Protein AF-A0A3M1PR05-F1 (afdb_monomer)

Solvent-accessible surface area (backbone atoms only — not comparable to full-atom values): 15868 Å² total; per-residue (Å²): 137,84,83,80,80,74,77,78,85,77,76,74,72,83,74,86,73,58,95,57,73,94,54,79,85,80,50,74,68,58,51,49,54,53,51,25,64,73,68,73,45,63,65,79,81,54,49,44,62,50,91,74,68,48,78,42,65,85,71,85,55,80,85,73,50,75,93,54,85,68,78,52,56,47,41,48,34,84,86,28,74,60,34,79,51,73,65,91,78,83,74,76,51,51,58,76,46,43,48,48,52,42,70,59,37,26,54,50,52,51,52,43,46,77,72,65,35,58,28,38,29,43,30,29,42,24,75,56,58,70,93,76,67,50,57,18,24,59,66,55,46,86,73,41,70,65,56,22,26,51,50,53,44,62,42,41,64,92,57,56,49,54,67,34,16,48,30,42,41,19,69,81,35,26,64,49,49,36,54,20,52,55,50,42,28,61,75,70,72,42,58,77,10,75,72,15,24,44,41,43,38,42,51,55,50,14,68,76,71,73,50,65,28,67,60,44,39,51,54,51,53,59,59,50,78,73,36,71,66,61,80,71,50,70,56,42,48,72,43,90,61,52,60,63,41,43,78,73,66,40,38,72,64,52,26,52,51,50,51,54,52,52,50,53,51,53,51,58,48,63,75,72,107

pLDDT: mean 88.89, std 11.96, range [39.06, 98.44]

Mean predicted aligned error: 8.09 Å

Secondary structure (DSSP, 8-state):
------------------TTTT-PPPPHHHHHHHHHHHHTS-GGGG-EE-TT--EE-S---GGGS-SSTTTT--TTSTT-TT-S--SS-------EE--SSHHHHHHHHHHHHHTT-S-EEEEB--S--GGGT--SB---TTT-HHHHHHHHHHHTTT--TTTS-EEEE-GGGHHHHHHHHHHHHHHHT-PPPTT-EEEE-HHHHHHHHT--HHHHHHHHHHHHHT-TTGGGS--EEE---THHHHHTT--HHHHHHHHHHHHHHHHHHHHH-

Nearest PDB structures (foldseek):
  6oxd-assembly1_B  TM=7.484E-01  e=3.937E-09  Mycobacterium tuberculosis
  5ud4-assembly1_B  TM=2.497E-01  e=1.680E+00  Helicobacter pylori 26695
  6htz-assembly2_B  TM=2.974E-01  e=5.974E+00  Schistosoma mansoni

Structure (mmCIF, N/CA/C/O backbone):
data_AF-A0A3M1PR05-F1
#
_entry.id   AF-A0A3M1PR05-F1
#
loop_
_atom_site.group_PDB
_atom_site.id
_atom_site.type_symbol
_atom_site.label_atom_id
_atom_site.label_alt_id
_atom_site.label_comp_id
_atom_site.label_asym_id
_atom_site.label_entity_id
_atom_site.label_seq_id
_atom_site.pdbx_PDB_ins_code
_atom_site.Cartn_x
_atom_site.Cartn_y
_atom_site.Cartn_z
_atom_site.occupancy
_atom_site.B_iso_or_equiv
_atom_site.auth_seq_id
_atom_site.auth_comp_id
_atom_site.auth_asym_id
_atom_site.auth_atom_id
_atom_site.pdbx_PDB_model_num
ATOM 1 N N . MET A 1 1 ? -39.673 25.433 -58.107 1.00 39.44 1 MET A N 1
ATOM 2 C CA . MET A 1 1 ? -38.505 24.842 -58.797 1.00 39.44 1 MET A CA 1
ATOM 3 C C . MET A 1 1 ? -37.444 24.527 -57.749 1.00 39.44 1 MET A C 1
ATOM 5 O O . MET A 1 1 ? -36.739 25.446 -57.356 1.00 39.44 1 MET A O 1
ATOM 9 N N . PRO A 1 2 ? -37.378 23.297 -57.210 1.00 39.06 2 PRO A N 1
ATOM 10 C CA . PRO A 1 2 ? -36.331 22.920 -56.268 1.00 39.06 2 PRO A CA 1
ATOM 11 C C . PRO A 1 2 ? -35.057 22.549 -57.036 1.00 39.06 2 PRO A C 1
ATOM 13 O O . PRO A 1 2 ? -35.094 21.771 -57.992 1.00 39.06 2 PRO A O 1
ATOM 16 N N . ALA A 1 3 ? -33.936 23.150 -56.642 1.00 41.59 3 ALA A N 1
ATOM 17 C CA . ALA A 1 3 ? -32.627 22.878 -57.214 1.00 41.59 3 ALA A CA 1
ATOM 18 C C . ALA A 1 3 ? -32.201 21.439 -56.886 1.00 41.59 3 ALA A C 1
ATOM 20 O O . ALA A 1 3 ? -32.153 21.040 -55.723 1.00 41.59 3 ALA A O 1
ATOM 21 N N . LYS A 1 4 ? -31.897 20.649 -57.921 1.00 46.09 4 LYS A N 1
ATOM 22 C CA . LYS A 1 4 ? -31.295 19.322 -57.769 1.00 46.09 4 LYS A CA 1
ATOM 23 C C . LYS A 1 4 ? -29.867 19.498 -57.246 1.00 46.09 4 LYS A C 1
ATOM 25 O O . LYS A 1 4 ? -29.003 19.969 -57.983 1.00 46.09 4 LYS A O 1
ATOM 30 N N . LEU A 1 5 ? -29.622 19.107 -55.997 1.00 45.81 5 LEU A N 1
ATOM 31 C CA . LEU A 1 5 ? -28.275 18.869 -55.478 1.00 45.81 5 LEU A CA 1
ATOM 32 C C . LEU A 1 5 ? -27.633 17.761 -56.326 1.00 45.81 5 LEU A C 1
ATOM 34 O O . LEU A 1 5 ? -28.029 16.598 -56.247 1.00 45.81 5 LEU A O 1
ATOM 38 N N . ARG A 1 6 ? -26.671 18.128 -57.181 1.00 45.34 6 ARG A N 1
ATOM 39 C CA . ARG A 1 6 ? -25.760 17.162 -57.805 1.00 45.34 6 ARG A CA 1
ATOM 40 C C . ARG A 1 6 ? -24.946 16.527 -56.680 1.00 45.34 6 ARG A C 1
ATOM 42 O O . ARG A 1 6 ? -24.188 17.232 -56.020 1.00 45.34 6 ARG A O 1
ATOM 49 N N . ARG A 1 7 ? -25.084 15.213 -56.472 1.00 46.94 7 ARG A N 1
ATOM 50 C CA . ARG A 1 7 ? -24.053 14.437 -55.77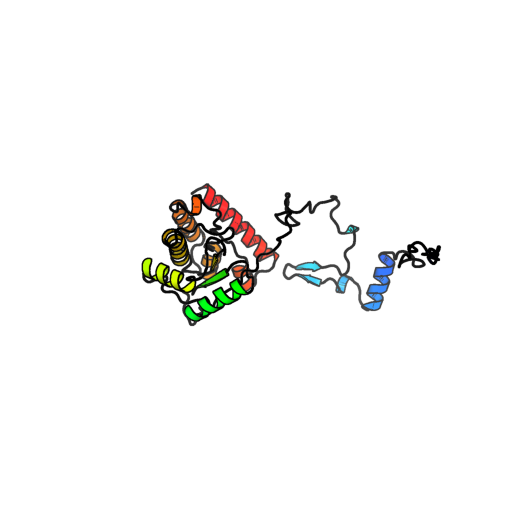3 1.00 46.94 7 ARG A CA 1
ATOM 51 C C . ARG A 1 7 ? -22.742 14.670 -56.522 1.00 46.94 7 ARG A C 1
ATOM 53 O O . ARG A 1 7 ? -22.690 14.439 -57.728 1.00 46.94 7 ARG A O 1
ATOM 60 N N . GLN A 1 8 ? -21.721 15.164 -55.828 1.00 49.72 8 GLN A N 1
ATOM 61 C CA . GLN A 1 8 ? -20.352 15.049 -56.312 1.00 49.72 8 GLN A CA 1
ATOM 62 C C . GLN A 1 8 ? -19.999 13.559 -56.288 1.00 49.72 8 GLN A C 1
ATOM 64 O O . GLN A 1 8 ? -19.719 12.991 -55.238 1.00 49.72 8 GLN A O 1
ATOM 69 N N . GLU A 1 9 ? -20.104 12.912 -57.445 1.00 49.97 9 GLU A N 1
ATOM 70 C CA . GLU A 1 9 ? -19.398 11.665 -57.718 1.00 49.97 9 GLU A CA 1
ATOM 71 C C . GLU A 1 9 ? -17.910 12.015 -57.793 1.00 49.97 9 GLU A C 1
ATOM 73 O O . GLU A 1 9 ? -17.495 12.758 -58.682 1.00 49.97 9 GLU A O 1
ATOM 78 N N . GLY A 1 10 ? -17.133 11.571 -56.805 1.00 50.88 10 GLY A N 1
ATOM 79 C CA . GLY A 1 10 ? -15.697 11.850 -56.744 1.00 50.88 10 GLY A CA 1
ATOM 80 C C . GLY A 1 10 ? -15.137 12.075 -55.342 1.00 50.88 10 GLY A C 1
ATOM 81 O O . GLY A 1 10 ? -14.253 12.909 -55.179 1.00 50.88 10 GLY A O 1
ATOM 82 N N . MET A 1 11 ? -15.635 11.375 -54.320 1.00 44.94 11 MET A N 1
ATOM 83 C CA . MET A 1 11 ? -14.776 11.096 -53.169 1.00 44.94 11 MET A CA 1
ATOM 84 C C . MET A 1 11 ? -13.944 9.881 -53.566 1.00 44.94 11 MET A C 1
ATOM 86 O O . MET A 1 11 ? -14.468 8.769 -53.565 1.00 44.94 11 MET A O 1
ATOM 90 N N . ASP A 1 12 ? -12.702 10.130 -53.996 1.00 59.31 12 ASP A N 1
ATOM 91 C CA . ASP A 1 12 ? -11.667 9.098 -54.112 1.00 59.31 12 ASP A CA 1
ATOM 92 C C . ASP A 1 12 ? -11.751 8.221 -52.855 1.00 59.31 12 ASP A C 1
ATOM 94 O O . ASP A 1 12 ? -11.752 8.745 -51.734 1.00 59.31 12 ASP A O 1
ATOM 98 N N . GLU A 1 13 ? -11.867 6.902 -53.037 1.00 60.66 13 GLU A N 1
ATOM 99 C CA . GLU A 1 13 ? -11.671 5.963 -51.933 1.00 60.66 13 GLU A CA 1
ATOM 100 C C . GLU A 1 13 ? -10.362 6.329 -51.215 1.00 60.66 13 GLU A C 1
ATOM 102 O O . GLU A 1 13 ? -9.399 6.720 -51.889 1.00 60.66 13 GLU A O 1
ATOM 107 N N . PRO A 1 14 ? -10.301 6.259 -49.870 1.00 60.47 14 PRO A N 1
ATOM 108 C CA . PRO A 1 14 ? -9.066 6.552 -49.166 1.00 60.47 14 PRO A CA 1
ATOM 109 C C . PRO A 1 14 ? -7.982 5.631 -49.724 1.00 60.47 14 PRO A C 1
ATOM 111 O O . PRO A 1 14 ? -8.051 4.415 -49.559 1.00 60.47 14 PRO A O 1
ATOM 114 N N . ARG A 1 15 ? -7.016 6.211 -50.448 1.00 64.62 15 ARG A N 1
ATOM 115 C CA . ARG A 1 15 ? -5.864 5.465 -50.950 1.00 64.62 15 ARG A CA 1
ATOM 116 C C . ARG A 1 15 ? -5.144 4.931 -49.730 1.00 64.62 15 ARG A C 1
ATOM 118 O O . ARG A 1 15 ? -4.787 5.704 -48.841 1.00 64.62 15 ARG A O 1
ATOM 125 N N . ASP A 1 16 ? -4.961 3.623 -49.707 1.00 67.00 16 ASP A N 1
ATOM 126 C CA . ASP A 1 16 ? -4.186 2.938 -48.687 1.00 67.00 16 ASP A CA 1
ATOM 127 C C . ASP A 1 16 ? -2.706 3.267 -48.935 1.00 67.00 16 ASP A C 1
ATOM 129 O O . ASP A 1 16 ? -1.991 2.559 -49.639 1.00 67.00 16 ASP A O 1
ATOM 133 N N . ILE A 1 17 ? -2.279 4.455 -48.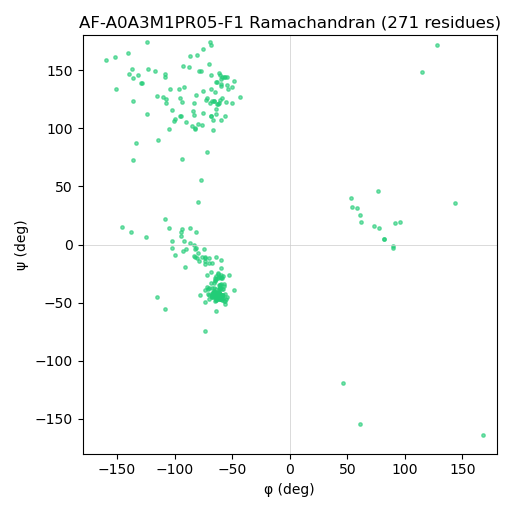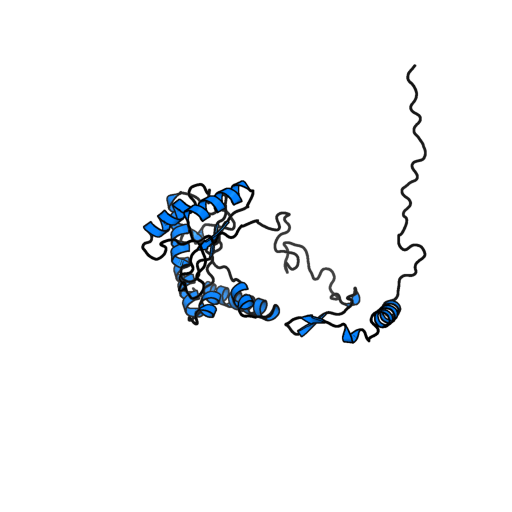494 1.00 69.00 17 ILE A N 1
ATOM 134 C CA . ILE A 1 17 ? -0.893 4.902 -48.620 1.00 69.00 17 ILE A CA 1
ATOM 135 C C . ILE A 1 17 ? -0.122 4.216 -47.499 1.00 69.00 17 ILE A C 1
ATOM 137 O O . ILE A 1 17 ? -0.201 4.619 -46.336 1.00 69.00 17 ILE A O 1
ATOM 141 N N . SER A 1 18 ? 0.640 3.183 -47.848 1.00 76.94 18 SER A N 1
ATOM 142 C CA . SER A 1 18 ? 1.573 2.589 -46.901 1.00 76.94 18 SER A CA 1
ATOM 143 C C . SER A 1 18 ? 2.704 3.578 -46.642 1.00 76.94 18 SER A C 1
ATOM 145 O O . SER A 1 18 ? 3.435 3.957 -47.554 1.00 76.94 18 SER A O 1
ATOM 147 N N . LEU A 1 19 ? 2.899 3.969 -45.380 1.00 75.94 19 LEU A N 1
ATOM 148 C CA . LEU A 1 19 ? 4.019 4.828 -44.967 1.00 75.94 19 LEU A CA 1
ATOM 149 C C . LEU A 1 19 ? 5.398 4.211 -45.271 1.00 75.94 19 LEU A C 1
ATOM 151 O O . LEU A 1 19 ? 6.407 4.906 -45.207 1.00 75.94 19 LEU A O 1
ATOM 155 N N . MET A 1 20 ? 5.435 2.918 -45.600 1.00 74.62 20 MET A N 1
ATOM 156 C CA . MET A 1 20 ? 6.640 2.161 -45.936 1.00 74.62 20 MET A CA 1
ATOM 157 C C . MET A 1 20 ? 6.798 1.938 -47.448 1.00 74.62 20 MET A C 1
ATOM 159 O O . MET A 1 20 ? 7.725 1.249 -47.871 1.00 74.62 20 MET A O 1
ATOM 163 N N . GLU A 1 21 ? 5.907 2.486 -48.280 1.00 81.56 21 GLU A N 1
ATOM 164 C CA . GLU A 1 21 ? 5.982 2.319 -49.731 1.00 81.56 21 GLU A CA 1
ATOM 165 C C . GLU A 1 21 ? 7.297 2.907 -50.276 1.00 81.56 21 GLU A C 1
ATOM 167 O O . GLU A 1 21 ? 7.615 4.078 -50.076 1.00 81.56 21 GLU A O 1
ATOM 172 N N . GLY A 1 22 ? 8.094 2.065 -50.943 1.00 80.25 22 GLY A N 1
ATOM 173 C CA . GLY A 1 22 ? 9.407 2.435 -51.486 1.00 80.25 22 GLY A CA 1
ATOM 174 C C . GLY A 1 22 ? 10.598 2.236 -50.541 1.00 80.25 22 GLY A C 1
ATOM 175 O O . GLY A 1 22 ? 11.734 2.415 -50.982 1.00 80.25 22 GLY A O 1
ATOM 176 N N . PHE A 1 23 ? 10.379 1.814 -49.291 1.00 80.31 23 PHE A N 1
ATOM 177 C CA . PHE A 1 23 ? 11.452 1.454 -48.361 1.00 80.31 23 PHE A CA 1
ATOM 178 C C . PHE A 1 23 ? 11.500 -0.070 -48.176 1.00 80.31 23 PHE A C 1
ATOM 180 O O . PHE A 1 23 ? 10.494 -0.660 -47.775 1.00 80.31 23 PHE A O 1
ATOM 187 N N . PRO A 1 24 ? 12.634 -0.742 -48.460 1.00 79.62 24 PRO A N 1
ATOM 188 C CA . PRO A 1 24 ? 12.774 -2.152 -48.113 1.00 79.62 24 PRO A CA 1
ATOM 189 C C . PRO A 1 24 ? 12.670 -2.321 -46.591 1.00 79.62 24 PRO A C 1
ATOM 191 O O . PRO A 1 24 ? 13.075 -1.435 -45.835 1.00 79.62 24 PRO A O 1
ATOM 194 N N . ALA A 1 25 ? 12.123 -3.451 -46.139 1.00 78.62 25 ALA A N 1
ATOM 195 C CA . ALA A 1 25 ? 12.131 -3.782 -44.719 1.00 78.62 25 ALA A CA 1
ATOM 196 C C . ALA A 1 25 ? 13.596 -3.911 -44.261 1.00 78.62 25 ALA A C 1
ATOM 198 O O . ALA A 1 25 ? 14.321 -4.712 -44.851 1.00 78.62 25 ALA A O 1
ATOM 199 N N . PRO A 1 26 ? 14.050 -3.120 -43.273 1.00 80.62 26 PRO A N 1
ATOM 200 C CA . PRO A 1 26 ? 15.435 -3.176 -42.834 1.00 80.62 26 PRO A CA 1
ATOM 201 C C . PRO A 1 26 ? 15.711 -4.512 -42.144 1.00 80.62 26 PRO A C 1
ATOM 203 O O . PRO A 1 26 ? 14.945 -4.944 -41.277 1.00 80.62 26 PRO A O 1
ATOM 206 N N . GLU A 1 27 ? 16.826 -5.141 -42.498 1.00 88.88 27 GLU A N 1
ATOM 207 C CA . GLU A 1 27 ? 17.296 -6.345 -41.815 1.00 88.88 27 GLU A CA 1
ATOM 208 C C . GLU A 1 27 ? 17.952 -5.975 -40.475 1.00 88.88 27 GLU A C 1
ATOM 210 O O . GLU A 1 27 ? 18.580 -4.921 -40.330 1.00 88.88 27 GLU A O 1
ATOM 215 N N . LEU A 1 28 ? 17.870 -6.861 -39.475 1.00 90.00 28 LEU A N 1
ATOM 216 C CA . LEU A 1 28 ? 18.446 -6.607 -38.142 1.00 90.00 28 LEU A CA 1
ATOM 217 C C . LEU A 1 28 ? 19.955 -6.299 -38.205 1.00 90.00 28 LEU A C 1
ATOM 219 O O . LEU A 1 28 ? 20.464 -5.486 -37.432 1.00 90.00 28 LEU A O 1
ATOM 223 N N . ALA A 1 29 ? 20.668 -6.927 -39.144 1.00 91.50 29 ALA A N 1
ATOM 224 C CA . ALA A 1 29 ? 22.091 -6.689 -39.371 1.00 91.50 29 ALA A CA 1
ATOM 225 C C . ALA A 1 29 ? 22.379 -5.264 -39.877 1.00 91.50 29 ALA A C 1
ATOM 227 O O . ALA A 1 29 ? 23.313 -4.624 -39.393 1.00 91.50 29 ALA A O 1
ATOM 228 N N . GLU A 1 30 ? 21.558 -4.747 -40.795 1.00 91.75 30 GLU A N 1
ATOM 229 C CA . GLU A 1 30 ? 21.685 -3.382 -41.324 1.00 91.75 30 GLU A CA 1
ATOM 230 C C . GLU A 1 30 ? 21.402 -2.348 -40.232 1.00 91.75 30 GLU A C 1
ATOM 232 O O . GLU A 1 30 ? 22.137 -1.368 -40.080 1.00 91.75 30 GLU A O 1
ATOM 237 N N . TRP A 1 31 ? 20.372 -2.601 -39.416 1.00 92.06 31 TRP A N 1
ATOM 238 C CA . TRP A 1 31 ? 20.087 -1.782 -38.242 1.00 92.06 31 TRP A CA 1
ATOM 239 C C . TRP A 1 31 ? 21.273 -1.765 -37.276 1.00 92.06 31 TRP A C 1
ATOM 241 O O . TRP A 1 31 ? 21.681 -0.694 -36.821 1.00 92.06 31 TRP A O 1
ATOM 251 N N . ARG A 1 32 ? 21.858 -2.934 -36.990 1.00 93.06 32 ARG A N 1
ATOM 252 C CA . ARG A 1 32 ? 22.990 -3.057 -36.070 1.00 93.06 32 ARG A CA 1
ATOM 253 C C . ARG A 1 32 ? 24.195 -2.247 -36.547 1.00 93.06 32 ARG A C 1
ATOM 255 O O . ARG A 1 32 ? 24.752 -1.487 -35.758 1.00 93.06 32 ARG A O 1
ATOM 262 N N . GLU A 1 33 ? 24.565 -2.355 -37.822 1.00 93.44 33 GLU A N 1
ATOM 263 C CA . GLU A 1 33 ? 25.667 -1.571 -38.397 1.00 93.44 33 GLU A CA 1
ATOM 264 C C . GLU A 1 33 ? 25.402 -0.061 -38.281 1.00 93.44 33 GLU A C 1
ATOM 266 O O . GLU A 1 33 ? 26.265 0.708 -37.841 1.00 93.44 33 GLU A O 1
ATOM 271 N N . ALA A 1 34 ? 24.188 0.374 -38.626 1.00 93.19 34 ALA A N 1
ATOM 272 C CA . ALA A 1 34 ? 23.795 1.774 -38.529 1.00 93.19 34 ALA A CA 1
ATOM 273 C C . ALA A 1 34 ? 23.832 2.287 -37.077 1.00 93.19 34 ALA A C 1
ATOM 275 O O . ALA A 1 34 ? 24.318 3.396 -36.826 1.00 93.19 34 ALA A O 1
ATOM 276 N N . ALA A 1 35 ? 23.369 1.479 -36.122 1.00 94.25 35 ALA A N 1
ATOM 277 C CA . ALA A 1 35 ? 23.342 1.814 -34.704 1.00 94.25 35 ALA A CA 1
ATOM 278 C C . ALA A 1 35 ? 24.757 1.915 -34.106 1.00 94.25 35 ALA A C 1
ATOM 280 O O . ALA A 1 35 ? 25.057 2.897 -33.424 1.00 94.25 35 ALA A O 1
ATOM 281 N N . GLU A 1 36 ? 25.665 0.981 -34.414 1.00 96.00 36 GLU A N 1
ATOM 282 C CA . GLU A 1 36 ? 27.070 1.053 -33.974 1.00 96.00 36 GLU A CA 1
ATOM 283 C C . GLU A 1 36 ? 27.793 2.265 -34.569 1.00 96.00 36 GLU A C 1
ATOM 285 O O . GLU A 1 36 ? 28.525 2.973 -33.866 1.00 96.00 36 GLU A O 1
ATOM 290 N N . LYS A 1 37 ? 27.549 2.558 -35.853 1.00 96.38 37 LYS A N 1
ATOM 291 C CA . LYS A 1 37 ? 28.090 3.742 -36.531 1.00 96.38 37 LYS A CA 1
ATOM 292 C C . LYS A 1 37 ? 27.610 5.037 -35.875 1.00 96.38 37 LYS A C 1
ATOM 294 O O . LYS A 1 37 ? 28.415 5.948 -35.668 1.00 96.38 37 LYS A O 1
ATOM 299 N N . ALA A 1 38 ? 26.324 5.125 -35.537 1.00 95.50 38 ALA A N 1
ATOM 300 C CA . ALA A 1 38 ? 25.747 6.283 -34.861 1.00 95.50 38 ALA A CA 1
ATOM 301 C C . ALA A 1 38 ? 26.286 6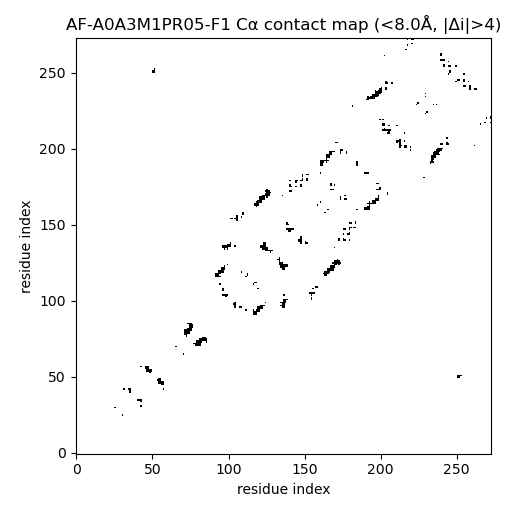.437 -33.428 1.00 95.50 38 ALA A C 1
ATOM 303 O O . ALA A 1 38 ? 26.700 7.530 -33.038 1.00 95.50 38 ALA A O 1
ATOM 304 N N . ALA A 1 39 ? 26.353 5.340 -32.668 1.00 94.50 39 ALA A N 1
ATOM 305 C CA . ALA A 1 39 ? 26.840 5.320 -31.289 1.00 94.50 39 ALA A CA 1
ATOM 306 C C . ALA A 1 39 ? 28.370 5.471 -31.170 1.00 94.50 39 ALA A C 1
ATOM 308 O O . ALA A 1 39 ? 28.886 5.775 -30.088 1.00 94.50 39 ALA A O 1
ATOM 309 N N . ARG A 1 40 ? 29.105 5.250 -32.272 1.00 95.94 40 ARG A N 1
ATOM 310 C CA . ARG A 1 40 ? 30.578 5.222 -32.342 1.00 95.94 40 ARG A CA 1
ATOM 311 C C . ARG A 1 40 ? 31.202 4.239 -31.340 1.00 95.94 40 ARG A C 1
ATOM 313 O O . ARG A 1 40 ? 32.283 4.490 -30.806 1.00 95.94 40 ARG A O 1
ATOM 320 N N . ARG A 1 41 ? 30.501 3.142 -31.043 1.00 94.50 41 ARG A N 1
ATOM 321 C CA . ARG A 1 41 ? 30.930 2.052 -30.151 1.00 94.50 41 ARG A CA 1
ATOM 322 C C . ARG A 1 41 ? 30.124 0.774 -30.443 1.00 94.50 41 ARG A C 1
ATOM 324 O O . ARG A 1 41 ? 29.022 0.902 -30.971 1.00 94.50 41 ARG A O 1
ATOM 331 N N . PRO A 1 42 ? 30.630 -0.418 -30.069 1.00 94.12 42 PRO A N 1
ATOM 332 C CA . PRO A 1 42 ? 29.877 -1.671 -30.196 1.00 94.12 42 PRO A CA 1
ATOM 333 C C . PRO A 1 42 ? 28.577 -1.645 -29.381 1.00 94.12 42 PRO A C 1
ATOM 335 O O . PRO A 1 42 ? 28.569 -1.067 -28.286 1.00 94.12 42 PRO A O 1
ATOM 338 N N . LEU A 1 43 ? 27.510 -2.293 -29.869 1.00 92.94 43 LEU A N 1
ATOM 339 C CA . LEU A 1 43 ? 26.212 -2.346 -29.171 1.00 92.94 43 LEU A CA 1
ATOM 340 C C . LEU A 1 43 ? 26.298 -3.016 -27.799 1.00 92.94 43 LEU A C 1
ATOM 342 O O . LEU A 1 43 ? 25.545 -2.660 -26.899 1.00 92.94 43 LEU A O 1
ATOM 346 N N . GLU A 1 44 ? 27.247 -3.928 -27.599 1.00 93.06 44 GLU A N 1
ATOM 347 C CA . GLU A 1 44 ? 27.481 -4.593 -26.312 1.00 93.06 44 GLU A CA 1
ATOM 348 C C . GLU A 1 44 ? 27.803 -3.581 -25.206 1.00 93.06 44 GLU A C 1
ATOM 350 O O . GLU A 1 44 ? 27.499 -3.812 -24.041 1.00 93.06 44 GLU A O 1
ATOM 355 N N . ARG A 1 45 ? 28.392 -2.429 -25.561 1.00 94.56 45 ARG A N 1
ATOM 356 C CA . ARG A 1 45 ? 28.670 -1.334 -24.616 1.00 94.56 45 ARG A CA 1
ATOM 357 C C . ARG A 1 45 ? 27.463 -0.436 -24.342 1.00 94.56 45 ARG A C 1
ATOM 359 O O . ARG A 1 45 ? 27.601 0.522 -23.586 1.00 94.56 45 ARG A O 1
ATOM 366 N N . LEU A 1 46 ? 26.335 -0.689 -25.001 1.00 93.94 46 LEU A N 1
ATOM 367 C CA . LEU A 1 46 ? 25.063 0.001 -24.789 1.00 93.94 46 LEU A CA 1
ATOM 368 C C . LEU A 1 46 ? 24.078 -0.836 -23.969 1.00 93.94 46 LEU A C 1
ATOM 370 O O . LEU A 1 46 ? 22.994 -0.346 -23.675 1.00 93.94 46 LEU A O 1
ATOM 374 N N . VAL A 1 47 ? 24.440 -2.071 -23.603 1.00 96.19 47 VAL A N 1
ATOM 375 C CA . VAL A 1 47 ? 23.641 -2.886 -22.687 1.00 96.19 47 VAL A CA 1
ATOM 376 C C . VAL A 1 47 ? 23.626 -2.191 -21.330 1.00 96.19 47 VAL A C 1
ATOM 378 O O . VAL A 1 47 ? 24.664 -2.070 -20.674 1.00 96.19 47 VAL A O 1
ATOM 381 N N . ALA A 1 48 ? 22.451 -1.707 -20.937 1.00 96.19 48 ALA A N 1
ATOM 382 C CA . ALA A 1 48 ? 22.215 -1.223 -19.586 1.00 96.19 48 ALA A CA 1
ATOM 383 C C . ALA A 1 48 ? 21.948 -2.417 -18.664 1.00 96.19 48 ALA A C 1
ATOM 385 O O . ALA A 1 48 ? 21.676 -3.525 -19.127 1.00 96.19 48 ALA A O 1
ATOM 386 N N . ARG A 1 49 ? 22.053 -2.206 -17.357 1.00 96.12 49 ARG A N 1
ATOM 387 C CA . ARG A 1 49 ? 21.731 -3.213 -16.347 1.00 96.12 49 ARG A CA 1
ATOM 388 C C . ARG A 1 49 ? 20.794 -2.588 -15.325 1.00 96.12 49 ARG A C 1
ATOM 390 O O . ARG A 1 49 ? 20.983 -1.417 -14.998 1.00 96.12 49 ARG A O 1
ATOM 397 N N . THR A 1 50 ? 19.784 -3.339 -14.898 1.00 94.69 50 THR A N 1
ATOM 398 C CA . THR A 1 50 ? 18.982 -2.978 -13.720 1.00 94.69 50 THR A CA 1
ATOM 399 C C . THR A 1 50 ? 19.831 -3.111 -12.455 1.00 94.69 50 THR A C 1
ATOM 401 O O . THR A 1 50 ? 20.940 -3.657 -12.505 1.00 94.69 50 THR A O 1
ATOM 404 N N . ASP A 1 51 ? 19.305 -2.660 -11.318 1.00 92.38 51 ASP A N 1
ATOM 405 C CA . ASP A 1 51 ? 19.959 -2.852 -10.017 1.00 92.38 51 ASP A CA 1
ATOM 406 C C . ASP A 1 51 ? 20.097 -4.347 -9.657 1.00 92.38 51 ASP A C 1
ATOM 408 O O . ASP A 1 51 ? 21.042 -4.743 -8.979 1.00 92.38 51 ASP A O 1
ATOM 412 N N . ASP A 1 52 ? 19.232 -5.194 -10.224 1.00 95.38 52 ASP A N 1
ATOM 413 C CA . ASP A 1 52 ? 19.271 -6.664 -10.155 1.00 95.38 52 ASP A CA 1
ATOM 414 C C . ASP A 1 52 ? 20.235 -7.337 -11.144 1.00 95.38 52 ASP A C 1
ATOM 416 O O . ASP A 1 52 ? 20.185 -8.551 -11.353 1.00 95.38 52 ASP A O 1
ATOM 420 N N . ASP A 1 53 ? 21.098 -6.565 -11.804 1.00 95.19 53 ASP A N 1
ATOM 421 C CA . ASP A 1 53 ? 22.046 -7.069 -12.799 1.00 95.19 53 ASP A CA 1
ATOM 422 C C . ASP A 1 53 ? 21.358 -7.737 -14.016 1.00 95.19 53 ASP A C 1
ATOM 424 O O . ASP A 1 53 ? 21.947 -8.570 -14.715 1.00 95.19 53 ASP A O 1
ATOM 428 N N . ILE A 1 54 ? 20.109 -7.353 -14.321 1.00 95.19 54 ILE A N 1
ATOM 429 C CA . ILE A 1 54 ? 19.376 -7.843 -15.496 1.00 95.19 54 ILE A CA 1
ATOM 430 C C . ILE A 1 54 ? 19.795 -7.015 -16.718 1.00 95.19 54 ILE A C 1
ATOM 432 O O . ILE A 1 54 ? 19.640 -5.790 -16.711 1.00 95.19 54 ILE A O 1
ATOM 436 N N . PRO A 1 55 ? 20.322 -7.640 -17.789 1.00 96.56 55 PRO A N 1
ATOM 437 C CA . PRO A 1 55 ? 20.751 -6.911 -18.972 1.00 96.56 55 PRO A CA 1
ATOM 438 C C . PRO A 1 55 ? 19.550 -6.387 -19.768 1.00 96.56 55 PRO A C 1
ATOM 440 O O . PRO A 1 55 ? 18.688 -7.152 -20.202 1.00 96.56 55 PRO A O 1
ATOM 443 N N . ILE A 1 56 ? 19.553 -5.082 -20.031 1.00 96.81 56 ILE A N 1
ATOM 444 C CA . ILE A 1 56 ? 18.609 -4.407 -20.917 1.00 96.81 56 ILE A CA 1
ATOM 445 C C . ILE A 1 56 ? 19.289 -4.202 -22.271 1.00 96.81 56 ILE A C 1
ATOM 447 O O . ILE A 1 56 ? 20.205 -3.383 -22.415 1.00 96.81 56 ILE A O 1
ATOM 451 N N . ALA A 1 57 ? 18.855 -4.974 -23.266 1.00 95.50 57 ALA A N 1
ATOM 452 C CA . ALA A 1 57 ? 19.367 -4.877 -24.626 1.00 95.50 57 ALA A CA 1
ATOM 453 C C . ALA A 1 57 ? 18.949 -3.542 -25.278 1.00 95.50 57 ALA A C 1
ATOM 455 O O . ALA A 1 57 ? 17.841 -3.058 -25.042 1.00 95.50 57 ALA A O 1
ATOM 456 N N . PRO A 1 58 ? 19.791 -2.950 -26.148 1.00 94.00 58 PRO A N 1
ATOM 457 C CA . PRO A 1 58 ? 19.464 -1.696 -26.835 1.00 94.00 58 PRO A CA 1
ATOM 458 C C . PRO A 1 58 ? 18.310 -1.834 -27.843 1.00 94.00 58 PRO A C 1
ATOM 460 O O . PRO A 1 58 ? 17.758 -0.828 -28.286 1.00 94.00 58 PRO A O 1
ATOM 463 N N . LEU A 1 59 ? 17.966 -3.066 -28.226 1.00 93.25 59 LEU A N 1
ATOM 464 C CA . LEU A 1 59 ? 16.809 -3.398 -29.046 1.00 93.25 59 LEU A CA 1
ATOM 465 C C . LEU A 1 59 ? 16.327 -4.804 -28.690 1.00 93.25 59 LEU A C 1
ATOM 467 O O . LEU A 1 59 ? 17.130 -5.733 -28.650 1.00 93.25 59 LEU A O 1
ATOM 471 N N . TYR A 1 60 ? 15.016 -4.937 -28.508 1.00 93.38 60 TYR A N 1
ATOM 472 C CA . TYR A 1 60 ? 14.315 -6.216 -28.451 1.00 93.38 60 TYR A CA 1
ATOM 473 C C . TYR A 1 60 ? 13.489 -6.394 -29.722 1.00 93.38 60 TYR A C 1
ATOM 475 O O . TYR A 1 60 ? 12.930 -5.442 -30.272 1.00 93.38 60 TYR A O 1
ATOM 483 N N . THR A 1 61 ? 13.408 -7.627 -30.188 1.00 91.94 61 THR A N 1
ATOM 484 C CA . THR A 1 61 ? 12.715 -8.044 -31.400 1.00 91.94 61 THR A CA 1
ATOM 485 C C . THR A 1 61 ? 11.690 -9.124 -31.071 1.00 91.94 61 THR A C 1
ATOM 487 O O . THR A 1 61 ? 11.620 -9.642 -29.959 1.00 91.94 61 THR A O 1
ATOM 490 N N . ARG A 1 62 ? 10.894 -9.524 -32.066 1.00 89.25 62 ARG A N 1
ATOM 491 C CA . ARG A 1 62 ? 9.982 -10.666 -31.911 1.00 89.25 62 ARG A CA 1
ATOM 492 C C . ARG A 1 62 ? 10.721 -11.968 -31.566 1.00 89.25 62 ARG A C 1
ATOM 494 O O . ARG A 1 62 ? 10.110 -12.830 -30.953 1.00 89.25 62 ARG A O 1
ATOM 501 N N . ALA A 1 63 ? 11.995 -12.102 -31.940 1.00 90.19 63 ALA A N 1
ATOM 502 C CA . ALA A 1 63 ? 12.800 -13.277 -31.609 1.00 90.19 63 ALA A CA 1
ATOM 503 C C . ALA A 1 63 ? 13.150 -13.369 -30.111 1.00 90.19 63 ALA A C 1
ATOM 505 O O . ALA A 1 63 ? 13.547 -14.434 -29.657 1.00 90.19 63 ALA A O 1
ATOM 506 N N . ASP A 1 64 ? 12.987 -12.278 -29.356 1.00 91.25 64 ASP A N 1
ATOM 507 C CA . ASP A 1 64 ? 13.224 -12.234 -27.910 1.00 91.25 64 ASP A CA 1
ATOM 508 C C . ASP A 1 64 ? 11.960 -12.570 -27.093 1.00 91.25 64 ASP A C 1
ATOM 510 O O . ASP A 1 64 ? 12.008 -12.631 -25.864 1.00 91.25 64 ASP A O 1
ATOM 514 N N . LEU A 1 65 ? 10.812 -12.772 -27.755 1.00 88.94 65 LEU A N 1
ATOM 515 C CA . LEU A 1 65 ? 9.584 -13.213 -27.097 1.00 88.94 65 LEU A CA 1
ATOM 516 C C . LEU A 1 65 ? 9.620 -14.728 -26.835 1.00 88.94 65 LEU A C 1
ATOM 518 O O . LEU A 1 65 ? 10.188 -15.469 -27.636 1.00 88.94 65 LEU A O 1
ATOM 522 N N . PRO A 1 66 ? 8.963 -15.213 -25.766 1.00 86.94 66 PRO A N 1
ATOM 523 C CA . PRO A 1 66 ? 8.772 -16.643 -25.549 1.00 86.94 66 PRO A CA 1
ATOM 524 C C . PRO A 1 66 ? 8.104 -17.330 -26.750 1.00 86.94 66 PRO A C 1
ATOM 526 O O . PRO A 1 66 ? 7.170 -16.784 -27.338 1.00 86.94 66 PRO A O 1
ATOM 529 N N . ASP A 1 67 ? 8.502 -18.572 -27.039 1.00 83.75 67 ASP A N 1
ATOM 530 C CA . ASP A 1 67 ? 7.949 -19.382 -28.142 1.00 83.75 67 ASP A CA 1
ATOM 531 C C . ASP A 1 67 ? 6.455 -19.734 -27.974 1.00 83.75 67 ASP A C 1
ATOM 533 O O . ASP A 1 67 ? 5.814 -20.246 -28.895 1.00 83.75 67 ASP A O 1
ATOM 537 N N . ALA A 1 68 ? 5.882 -19.481 -26.795 1.00 80.38 68 ALA A N 1
ATOM 538 C CA . ALA A 1 68 ? 4.481 -19.742 -26.501 1.00 80.38 68 ALA A CA 1
ATOM 539 C C . ALA A 1 68 ? 3.590 -18.571 -26.972 1.00 80.38 68 ALA A C 1
ATOM 541 O 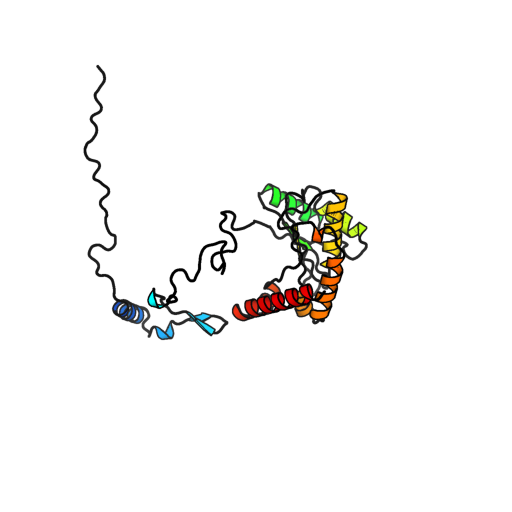O . ALA A 1 68 ? 3.679 -17.475 -26.403 1.00 80.38 68 ALA A O 1
ATOM 542 N N . PRO A 1 69 ? 2.691 -18.778 -27.958 1.00 72.19 69 PRO A N 1
ATOM 543 C CA . PRO A 1 69 ? 1.680 -17.780 -28.287 1.00 72.19 69 PRO A CA 1
ATOM 544 C C . PRO A 1 69 ? 0.809 -17.508 -27.054 1.00 72.19 69 PRO A C 1
ATOM 546 O O . PRO A 1 69 ? 0.455 -18.428 -26.320 1.00 72.19 69 PRO A O 1
ATOM 549 N N . ASP A 1 70 ? 0.498 -16.234 -26.820 1.00 77.81 70 ASP A N 1
ATOM 550 C CA . ASP A 1 70 ? -0.335 -15.763 -25.709 1.00 77.81 70 ASP A CA 1
ATOM 551 C C . ASP A 1 70 ? 0.172 -16.135 -24.302 1.00 77.81 70 ASP A C 1
ATOM 553 O O . ASP A 1 70 ? -0.624 -16.259 -23.374 1.00 77.81 70 ASP A O 1
ATOM 557 N N . PHE A 1 71 ? 1.493 -16.248 -24.095 1.00 83.62 71 PHE A N 1
ATOM 558 C CA . PHE A 1 71 ? 2.082 -16.532 -22.771 1.00 83.62 71 PHE A CA 1
ATOM 559 C C . PHE A 1 71 ? 1.613 -15.570 -21.659 1.00 83.62 71 PHE A C 1
ATOM 561 O O . PHE A 1 71 ? 1.595 -15.933 -20.485 1.00 83.62 71 PHE A O 1
ATOM 568 N N . ALA A 1 72 ? 1.223 -14.345 -22.027 1.00 85.56 72 ALA A N 1
ATOM 569 C CA . ALA A 1 72 ? 0.697 -13.333 -21.115 1.00 85.56 72 ALA A CA 1
ATOM 570 C C . ALA A 1 72 ? -0.809 -13.489 -20.800 1.00 85.56 72 ALA A C 1
ATOM 572 O O . ALA A 1 72 ? -1.316 -12.810 -19.909 1.00 85.56 72 ALA A O 1
ATOM 573 N N . GLY A 1 73 ? -1.533 -14.352 -21.519 1.00 90.25 73 GLY A N 1
ATOM 574 C CA . GLY A 1 73 ? -2.967 -14.582 -21.351 1.00 90.25 73 GLY A CA 1
ATOM 575 C C . GLY A 1 73 ? -3.844 -13.346 -21.603 1.00 90.25 73 GLY A C 1
ATOM 576 O O . GLY A 1 73 ? -3.481 -12.419 -22.337 1.00 90.25 73 GLY A O 1
ATOM 577 N N . PHE A 1 74 ? -5.021 -13.339 -20.969 1.00 91.00 74 PHE A N 1
ATOM 578 C CA . PHE A 1 74 ? -5.991 -12.240 -20.992 1.00 91.00 74 PHE A CA 1
ATOM 579 C C . PHE A 1 74 ? -6.194 -11.670 -19.578 1.00 91.00 74 PHE A C 1
ATOM 581 O O . PHE A 1 74 ? -6.096 -12.427 -18.611 1.00 91.00 74 PHE A O 1
ATOM 588 N N . PRO A 1 75 ? -6.504 -10.366 -19.430 1.00 90.94 75 PRO A N 1
ATOM 589 C CA . PRO A 1 75 ? -6.865 -9.797 -18.132 1.00 90.94 75 PRO A CA 1
ATOM 590 C C . PRO A 1 75 ? -8.026 -10.569 -17.485 1.00 90.94 75 PRO A C 1
ATOM 592 O O . PRO A 1 75 ? -8.985 -10.926 -18.170 1.00 90.94 75 PRO A O 1
ATOM 595 N N . GLY A 1 76 ? -7.946 -10.833 -16.181 1.00 89.69 76 GLY A N 1
ATOM 596 C CA . GLY A 1 76 ? -8.952 -11.607 -15.441 1.00 89.69 76 GLY A CA 1
ATOM 597 C C . GLY A 1 76 ? -8.830 -13.129 -15.548 1.00 89.69 76 GLY A C 1
ATOM 598 O O . GLY A 1 76 ? -9.690 -13.836 -15.027 1.00 89.69 76 GLY A O 1
ATOM 599 N N . PHE A 1 77 ? -7.790 -13.642 -16.209 1.00 90.69 77 PHE A N 1
ATOM 600 C CA . PHE A 1 77 ? -7.531 -15.075 -16.329 1.00 90.69 77 PHE A CA 1
ATOM 601 C C . PHE A 1 77 ? -6.098 -15.398 -15.919 1.00 90.69 77 PHE A C 1
ATOM 603 O O . PHE A 1 77 ? -5.166 -14.694 -16.311 1.00 90.69 77 PHE A O 1
ATOM 610 N N . ALA A 1 78 ? -5.915 -16.499 -15.184 1.00 90.06 78 ALA A N 1
ATOM 611 C CA . ALA A 1 78 ? -4.595 -17.025 -14.843 1.00 90.06 78 ALA A CA 1
ATOM 612 C C . ALA A 1 78 ? -3.707 -17.154 -16.102 1.00 90.06 78 ALA A C 1
ATOM 614 O O . ALA A 1 78 ? -4.186 -17.648 -17.128 1.00 90.06 78 ALA A O 1
ATOM 615 N N . PRO A 1 79 ? -2.427 -16.731 -16.050 1.00 90.44 79 PRO A N 1
ATOM 616 C CA . PRO A 1 79 ? -1.653 -16.326 -14.865 1.00 90.44 79 PRO A CA 1
ATOM 617 C C . PRO A 1 79 ? -1.789 -14.843 -14.453 1.00 90.44 79 PRO A C 1
ATOM 619 O O . PRO A 1 79 ? -0.972 -14.361 -13.680 1.00 90.44 79 PRO A O 1
ATOM 622 N N . GLU A 1 80 ? -2.779 -14.109 -14.973 1.00 90.75 80 GLU A N 1
ATOM 623 C CA . GLU A 1 80 ? -3.108 -12.719 -14.595 1.00 90.75 80 GLU A CA 1
ATOM 624 C C . GLU A 1 80 ? -1.992 -11.691 -14.861 1.00 90.75 80 GLU A C 1
ATOM 626 O O . GLU A 1 80 ? -2.034 -10.567 -14.360 1.00 90.75 80 GLU A O 1
ATOM 631 N N . LEU A 1 81 ? -1.035 -12.019 -15.738 1.00 91.31 81 LEU A N 1
ATOM 632 C CA . LEU A 1 81 ? 0.079 -11.134 -16.119 1.00 91.31 81 LEU A CA 1
ATOM 633 C C . LEU A 1 81 ? -0.378 -9.804 -16.741 1.00 91.31 81 LEU A C 1
ATOM 635 O O . LEU A 1 81 ? 0.376 -8.836 -16.758 1.00 91.31 81 LEU A O 1
ATOM 639 N N . ARG A 1 82 ? -1.613 -9.744 -17.256 1.00 90.44 82 ARG A N 1
ATOM 640 C CA . ARG A 1 82 ? -2.223 -8.536 -17.839 1.00 90.44 82 ARG A CA 1
ATOM 641 C C . ARG A 1 82 ? -3.271 -7.882 -16.933 1.00 90.44 82 ARG A C 1
ATOM 643 O O . ARG A 1 82 ? -4.026 -7.037 -17.405 1.00 90.44 82 ARG A O 1
ATOM 650 N N . GLY A 1 83 ? -3.317 -8.270 -15.660 1.00 88.88 83 GLY A N 1
ATOM 651 C CA . GLY A 1 83 ? -4.243 -7.755 -14.656 1.00 88.88 83 GLY A CA 1
ATOM 652 C C . GLY A 1 83 ? -5.223 -8.814 -14.152 1.00 88.88 83 GLY A C 1
ATOM 653 O O . GLY A 1 83 ? -5.643 -9.706 -14.889 1.00 88.88 83 GLY A O 1
ATOM 654 N N . GLN A 1 84 ? -5.621 -8.681 -12.886 1.00 88.44 84 GLN A N 1
ATOM 655 C CA . GLN A 1 84 ? -6.518 -9.617 -12.190 1.00 88.44 84 GLN A CA 1
ATOM 656 C C . GLN A 1 84 ? -7.985 -9.518 -12.631 1.00 88.44 84 GLN A C 1
ATOM 658 O O . GLN A 1 84 ? -8.811 -10.336 -12.237 1.00 88.44 84 GLN A O 1
ATOM 663 N N . ARG A 1 85 ? -8.355 -8.489 -13.401 1.00 85.88 85 ARG A N 1
ATOM 664 C CA . ARG A 1 85 ? -9.737 -8.238 -13.823 1.00 85.88 85 ARG A CA 1
ATOM 665 C C . ARG A 1 85 ? -9.787 -7.842 -15.289 1.00 85.88 85 ARG A C 1
ATOM 667 O O . ARG A 1 85 ? -8.848 -7.251 -15.811 1.00 85.88 85 ARG A O 1
ATOM 674 N N . ALA A 1 86 ? -10.904 -8.171 -15.926 1.00 85.19 86 ALA A N 1
ATOM 675 C CA . ALA A 1 86 ? -11.212 -7.783 -17.299 1.00 85.19 86 ALA A CA 1
ATOM 676 C C . ALA A 1 86 ? -11.991 -6.453 -17.393 1.00 85.19 86 ALA A C 1
ATOM 678 O O . ALA A 1 86 ? -12.411 -6.081 -18.486 1.00 85.19 86 ALA A O 1
ATOM 679 N N . ASP A 1 87 ? -12.248 -5.777 -16.266 1.00 78.00 87 ASP A N 1
ATOM 680 C CA . ASP A 1 87 ? -13.089 -4.579 -16.197 1.00 78.00 87 ASP A CA 1
ATOM 681 C C . ASP A 1 87 ? -12.327 -3.270 -16.479 1.00 78.00 87 ASP A C 1
ATOM 683 O O . ASP A 1 87 ? -11.102 -3.195 -16.434 1.00 78.00 87 ASP A O 1
ATOM 687 N N . GLU A 1 88 ? -13.080 -2.213 -16.801 1.00 63.03 88 GLU A N 1
ATOM 688 C CA . GLU A 1 88 ? -12.544 -0.917 -17.252 1.00 63.03 88 GLU A CA 1
ATOM 689 C C . GLU A 1 88 ? -12.099 0.013 -16.105 1.00 63.03 88 GLU A C 1
ATOM 691 O O . GLU A 1 88 ? -11.467 1.042 -16.350 1.00 63.03 88 GLU A O 1
ATOM 696 N N . ARG A 1 89 ? -12.407 -0.310 -14.839 1.00 64.75 89 ARG A N 1
ATOM 697 C CA . ARG A 1 89 ? -12.007 0.510 -13.679 1.00 64.75 89 ARG A CA 1
ATOM 698 C C . ARG A 1 89 ? -10.685 0.016 -13.102 1.00 64.75 89 ARG A C 1
ATOM 700 O O . ARG A 1 89 ? -10.644 -0.581 -12.031 1.00 64.75 89 ARG A O 1
ATOM 707 N N . ALA A 1 90 ? -9.606 0.296 -13.827 1.00 66.38 90 ALA A N 1
ATOM 708 C CA . ALA A 1 90 ? -8.274 -0.214 -13.510 1.00 66.38 90 ALA A CA 1
ATOM 709 C C . ALA A 1 90 ? -7.695 0.310 -12.178 1.00 66.38 90 ALA A C 1
ATOM 711 O O . ALA A 1 90 ? -6.956 -0.414 -11.517 1.00 66.38 90 ALA A O 1
ATOM 712 N N . CYS A 1 91 ? -8.035 1.538 -11.763 1.00 81.62 91 CYS A N 1
ATOM 713 C CA . CYS A 1 91 ? -7.444 2.187 -10.588 1.00 81.62 91 CYS A CA 1
ATOM 714 C C . CYS A 1 91 ? -8.492 2.956 -9.778 1.00 81.62 91 CYS A C 1
ATOM 716 O O . CYS A 1 91 ? -9.417 3.533 -10.347 1.00 81.62 91 CYS A O 1
ATOM 718 N N . ARG A 1 92 ? -8.307 2.996 -8.455 1.00 89.25 92 ARG A N 1
ATOM 719 C CA . ARG A 1 92 ? -9.053 3.877 -7.548 1.00 89.25 92 ARG A CA 1
ATOM 720 C C . ARG A 1 92 ? -8.168 5.036 -7.126 1.00 89.25 92 ARG A C 1
ATOM 722 O O . ARG A 1 92 ? -7.023 4.808 -6.736 1.00 89.25 92 ARG A O 1
ATOM 729 N N . ASN A 1 93 ? -8.696 6.250 -7.169 1.00 94.50 93 ASN A N 1
ATOM 730 C CA . ASN A 1 93 ? -8.029 7.420 -6.623 1.00 94.50 93 ASN A CA 1
ATOM 731 C C . ASN A 1 93 ? -8.270 7.487 -5.110 1.00 94.50 93 ASN A C 1
ATOM 733 O O . ASN A 1 93 ? -9.341 7.898 -4.671 1.00 94.50 93 ASN A O 1
ATOM 737 N N . LEU A 1 94 ? -7.284 7.052 -4.327 1.00 95.94 94 LEU A N 1
ATOM 738 C CA . LEU A 1 94 ? -7.313 7.099 -2.866 1.00 95.94 94 LEU A CA 1
ATOM 739 C C . LEU A 1 94 ? -6.215 8.062 -2.381 1.00 95.94 94 LEU A C 1
ATOM 741 O O . LEU A 1 94 ? -5.076 7.621 -2.197 1.00 95.94 94 LEU A O 1
ATOM 745 N N . PRO A 1 95 ? -6.499 9.365 -2.217 1.00 96.69 95 PRO A N 1
ATOM 746 C CA . PRO A 1 95 ? -5.538 10.309 -1.670 1.00 96.69 95 PRO A CA 1
ATOM 747 C C . PRO A 1 95 ? -5.064 9.880 -0.284 1.00 96.69 95 PRO A C 1
ATOM 749 O O . PRO A 1 95 ? -5.807 9.301 0.516 1.00 96.69 95 PRO A O 1
ATOM 752 N N . ARG A 1 96 ? -3.782 10.145 -0.033 1.00 95.94 96 ARG A N 1
ATOM 753 C CA . ARG A 1 96 ? -3.079 9.765 1.188 1.00 95.94 96 ARG A CA 1
ATOM 754 C C . ARG A 1 96 ? -2.979 10.967 2.113 1.00 95.94 96 ARG A C 1
ATOM 756 O O . ARG A 1 96 ? -2.180 11.863 1.868 1.00 95.94 96 ARG A O 1
ATOM 763 N N . LEU A 1 97 ? -3.779 10.952 3.173 1.00 96.69 97 LEU A N 1
ATOM 764 C CA . LEU A 1 97 ? -3.862 12.017 4.165 1.00 96.69 97 LEU A CA 1
ATOM 765 C C . LEU A 1 97 ? -2.921 11.721 5.324 1.00 96.69 97 LEU A C 1
ATOM 767 O O . LEU A 1 97 ? -3.033 10.674 5.959 1.00 96.69 97 LEU A O 1
ATOM 771 N N . SER A 1 98 ? -2.005 12.643 5.599 1.00 96.06 98 SER A N 1
ATOM 772 C CA . SER A 1 98 ? -1.003 12.504 6.664 1.00 96.06 98 SER A CA 1
ATOM 773 C C . SER A 1 98 ? -0.794 13.785 7.469 1.00 96.06 98 SER A C 1
ATOM 775 O O . SER A 1 98 ? 0.163 13.871 8.235 1.00 96.06 98 SER A O 1
ATOM 777 N N . THR A 1 99 ? -1.654 14.788 7.285 1.00 95.31 99 THR A N 1
ATOM 778 C CA . THR A 1 99 ? -1.572 16.067 7.994 1.00 95.31 99 THR A CA 1
ATOM 779 C C . THR A 1 99 ? -1.767 15.841 9.499 1.00 95.31 99 THR A C 1
ATOM 781 O O . THR A 1 99 ? -2.818 15.332 9.887 1.00 95.31 99 THR A O 1
ATOM 784 N N . PRO A 1 100 ? -0.799 16.208 10.367 1.00 94.69 100 PRO A N 1
ATOM 785 C CA . PRO A 1 100 ? -0.861 15.860 11.789 1.00 94.69 100 PRO A CA 1
ATOM 786 C C . PRO A 1 100 ? -2.085 16.389 12.537 1.00 94.69 100 PRO A C 1
ATOM 788 O O . PRO A 1 100 ? -2.602 15.721 13.432 1.00 94.69 100 PRO A O 1
ATOM 791 N N . ASP A 1 101 ? -2.567 17.574 12.164 1.00 95.44 101 ASP A N 1
ATOM 792 C CA . ASP A 1 101 ? -3.770 18.159 12.743 1.00 95.44 101 ASP A CA 1
ATOM 793 C C . ASP A 1 101 ? -5.037 17.479 12.200 1.00 95.44 101 ASP A C 1
ATOM 795 O O . ASP A 1 101 ? -5.389 17.624 11.028 1.00 95.44 101 ASP A O 1
ATOM 799 N N . ALA A 1 102 ? -5.756 16.765 13.071 1.00 95.88 102 ALA A N 1
ATOM 800 C CA . ALA A 1 102 ? -6.932 15.984 12.690 1.00 95.88 102 ALA A CA 1
ATOM 801 C C . ALA A 1 102 ? -8.086 16.834 12.127 1.00 95.88 102 ALA A C 1
ATOM 803 O O . ALA A 1 102 ? -8.854 16.343 11.303 1.00 95.88 102 ALA A O 1
ATOM 804 N N . GLN A 1 103 ? -8.224 18.100 12.540 1.00 96.38 103 GLN A N 1
ATOM 805 C CA . GLN A 1 103 ? -9.262 18.985 11.994 1.00 96.38 103 GLN A CA 1
ATOM 806 C C . GLN A 1 103 ? -8.945 19.389 10.554 1.00 96.38 103 GLN A C 1
ATOM 808 O O . GLN A 1 103 ? -9.823 19.357 9.692 1.00 96.38 103 GLN A O 1
ATOM 813 N N . THR A 1 104 ? -7.684 19.718 10.283 1.00 97.50 104 THR A N 1
ATOM 814 C CA . THR A 1 104 ? -7.198 20.006 8.932 1.00 97.50 104 THR A CA 1
ATOM 815 C C . THR A 1 104 ? -7.322 18.769 8.045 1.00 97.50 104 THR A C 1
ATOM 817 O O . THR A 1 104 ? -7.899 18.860 6.964 1.00 97.50 104 THR A O 1
ATOM 820 N N . ALA A 1 105 ? -6.904 17.596 8.531 1.00 97.62 105 ALA A N 1
ATOM 821 C CA . ALA A 1 105 ? -7.044 16.338 7.800 1.00 97.62 105 ALA A CA 1
ATOM 822 C C . ALA A 1 105 ? -8.513 15.987 7.486 1.00 97.62 105 ALA A C 1
ATOM 824 O O . ALA A 1 105 ? -8.797 15.446 6.419 1.00 97.62 105 ALA A O 1
ATOM 825 N N . ALA A 1 106 ? -9.462 16.320 8.371 1.00 97.81 106 ALA A N 1
ATOM 826 C CA . ALA A 1 106 ? -10.894 16.134 8.114 1.00 97.81 106 ALA A CA 1
ATOM 827 C C . ALA A 1 106 ? -11.395 17.024 6.964 1.00 97.81 106 ALA A C 1
ATOM 829 O O . ALA A 1 106 ? -12.168 16.577 6.114 1.00 97.81 106 ALA A O 1
ATOM 830 N N . ALA A 1 107 ? -10.941 18.281 6.918 1.00 97.75 107 ALA A N 1
ATOM 831 C CA . ALA A 1 107 ? -11.281 19.202 5.838 1.00 97.75 107 ALA A CA 1
ATOM 832 C C . ALA A 1 107 ? -10.679 18.750 4.496 1.00 97.75 107 ALA A C 1
ATOM 834 O O . ALA A 1 107 ? -11.371 18.773 3.479 1.00 97.75 107 ALA A O 1
ATOM 835 N N . GLU A 1 108 ? -9.426 18.285 4.503 1.00 97.62 108 GLU A N 1
ATOM 836 C CA . GLU A 1 108 ? -8.753 17.707 3.330 1.00 97.62 108 GLU A CA 1
ATOM 837 C C . GLU A 1 108 ? -9.479 16.453 2.827 1.00 97.62 108 GLU A C 1
ATOM 839 O O . GLU A 1 108 ? -9.767 16.349 1.638 1.00 97.62 108 GLU A O 1
ATOM 844 N N . ALA A 1 109 ? -9.866 15.549 3.735 1.00 97.81 109 ALA A N 1
ATOM 845 C CA . ALA A 1 109 ? -10.634 14.349 3.410 1.00 97.81 109 ALA A CA 1
ATOM 846 C C . ALA A 1 109 ? -11.936 14.665 2.672 1.00 97.81 109 ALA A C 1
ATOM 848 O O . ALA A 1 109 ? -12.253 14.028 1.664 1.00 97.81 109 ALA A O 1
ATOM 849 N N . LEU A 1 110 ? -12.697 15.642 3.170 1.00 96.94 110 LEU A N 1
ATOM 850 C CA . LEU A 1 110 ? -13.944 16.042 2.535 1.00 96.94 110 LEU A CA 1
ATOM 851 C C . LEU A 1 110 ? -13.683 16.701 1.178 1.00 96.94 110 LEU A C 1
ATOM 853 O O . LEU A 1 110 ? -14.334 16.337 0.201 1.00 96.94 110 LEU A O 1
ATOM 857 N N . GLN A 1 111 ? -12.705 17.606 1.101 1.00 97.69 111 GLN A N 1
ATOM 858 C CA . GLN A 1 111 ? -12.338 18.276 -0.145 1.00 97.69 111 GLN A CA 1
ATOM 859 C C . GLN A 1 111 ? -11.942 17.273 -1.238 1.00 97.69 111 GLN A C 1
ATOM 861 O O . GLN A 1 111 ? -12.361 17.414 -2.386 1.00 97.69 111 GLN A O 1
ATOM 866 N N . ASP A 1 112 ? -11.159 16.255 -0.893 1.00 97.94 112 ASP A N 1
ATOM 867 C CA . ASP A 1 112 ? -10.728 15.219 -1.827 1.00 97.94 112 ASP A CA 1
ATOM 868 C C . ASP A 1 112 ? -11.901 14.368 -2.331 1.00 97.94 112 ASP A C 1
ATOM 870 O O . ASP A 1 112 ? -12.020 14.111 -3.533 1.00 97.94 112 ASP A O 1
ATOM 874 N N . LEU A 1 113 ? -12.805 13.963 -1.433 1.00 97.69 113 LEU A N 1
ATOM 875 C CA . LEU A 1 113 ? -14.003 13.202 -1.799 1.00 97.69 113 LEU A CA 1
ATOM 876 C C . LEU A 1 113 ? -14.968 14.031 -2.660 1.00 97.69 113 LEU A C 1
ATOM 878 O O . LEU A 1 113 ? -15.475 13.533 -3.665 1.00 97.69 113 LEU A O 1
ATOM 882 N N . GLU A 1 114 ? -15.184 15.306 -2.328 1.00 96.88 114 GLU A N 1
ATOM 883 C CA . GLU A 1 114 ? -15.954 16.245 -3.157 1.00 96.88 114 GLU A CA 1
ATOM 884 C C . GLU A 1 114 ? -15.277 16.509 -4.513 1.00 96.88 114 GLU A C 1
ATOM 886 O O . GLU A 1 114 ? -15.955 16.726 -5.520 1.00 96.88 114 GLU A O 1
ATOM 891 N N . GLY A 1 115 ? -13.944 16.422 -4.558 1.00 96.62 115 GLY A N 1
ATOM 892 C CA . GLY A 1 115 ? -13.120 16.482 -5.765 1.00 96.62 115 GLY A CA 1
ATOM 893 C C . GLY A 1 115 ? -13.158 15.219 -6.633 1.00 96.62 115 GLY A C 1
ATOM 894 O O . GLY A 1 115 ? -12.580 15.216 -7.721 1.00 96.62 115 GLY A O 1
ATOM 895 N N . GLY A 1 116 ? -13.854 14.165 -6.196 1.00 95.31 116 GLY A N 1
ATOM 896 C CA . GLY A 1 116 ? -14.027 12.921 -6.947 1.00 95.31 116 GLY A CA 1
ATOM 897 C C . GLY A 1 116 ? -13.032 11.816 -6.595 1.00 95.31 116 GLY A C 1
ATOM 898 O O . GLY A 1 116 ? -12.858 10.894 -7.393 1.00 95.31 116 GLY A O 1
ATOM 899 N N . ALA A 1 117 ? -12.373 11.885 -5.434 1.00 96.88 117 ALA A N 1
ATOM 900 C CA . ALA A 1 117 ? -11.656 10.737 -4.892 1.00 96.88 117 ALA A CA 1
ATOM 901 C C . ALA A 1 117 ? -12.610 9.553 -4.660 1.00 96.88 117 ALA A C 1
ATOM 903 O O . ALA A 1 117 ? -13.753 9.717 -4.232 1.00 96.88 117 ALA A O 1
ATOM 904 N N . ASP A 1 118 ? -12.125 8.341 -4.922 1.00 95.69 118 ASP A N 1
ATOM 905 C CA . ASP A 1 118 ? -12.906 7.115 -4.760 1.00 95.69 118 ASP A CA 1
ATOM 906 C C . ASP A 1 118 ? -12.991 6.661 -3.298 1.00 95.69 118 ASP A C 1
ATOM 908 O O . ASP A 1 118 ? -13.785 5.774 -3.008 1.00 95.69 118 ASP A O 1
ATOM 912 N N . GLY A 1 119 ? -12.160 7.208 -2.405 1.00 97.06 119 GLY A N 1
ATOM 913 C CA . GLY A 1 119 ? -11.992 6.832 -0.997 1.00 97.06 119 GLY A CA 1
ATOM 914 C C . GLY A 1 119 ? -10.743 7.483 -0.400 1.00 97.06 119 GLY A C 1
ATOM 915 O O . GLY A 1 119 ? -10.215 8.414 -0.993 1.00 97.06 119 GLY A O 1
ATOM 916 N N . LEU A 1 120 ? -10.253 7.003 0.747 1.00 98.12 120 LEU A N 1
ATOM 917 C CA . LEU A 1 120 ? -9.160 7.651 1.489 1.00 98.12 120 LEU A CA 1
ATOM 918 C C . LEU A 1 120 ? -8.115 6.647 1.988 1.00 98.12 120 LEU A C 1
ATOM 920 O O . LEU A 1 120 ? -8.460 5.562 2.462 1.00 98.12 120 LEU A O 1
ATOM 924 N N . VAL A 1 121 ? -6.842 7.044 1.964 1.00 97.69 121 VAL A N 1
ATOM 925 C CA . VAL A 1 121 ? -5.788 6.426 2.779 1.00 97.69 121 VAL A CA 1
ATOM 926 C C . VAL A 1 121 ? -5.507 7.344 3.966 1.00 97.69 121 VAL A C 1
ATOM 928 O O . VAL A 1 121 ? -5.042 8.467 3.785 1.00 97.69 121 VAL A O 1
ATOM 931 N N . LEU A 1 122 ? -5.776 6.868 5.180 1.00 98.00 122 LEU A N 1
ATOM 932 C CA . LEU A 1 122 ? -5.479 7.580 6.419 1.00 98.00 122 LEU A CA 1
ATOM 933 C C . LEU A 1 122 ? -4.135 7.107 6.957 1.00 98.00 122 LEU A C 1
ATOM 935 O O . LEU A 1 122 ? -4.005 5.970 7.414 1.00 98.00 122 LEU A O 1
ATOM 939 N N . VAL A 1 123 ? -3.148 7.990 6.905 1.00 96.50 123 VAL A N 1
ATOM 940 C CA . VAL A 1 123 ? -1.855 7.802 7.554 1.00 96.50 123 VAL A CA 1
ATOM 941 C C . VAL A 1 123 ? -1.985 8.388 8.941 1.00 96.50 123 VAL A C 1
ATOM 943 O O . VAL A 1 123 ? -2.054 9.604 9.096 1.00 96.50 123 VAL A O 1
ATOM 946 N N . LEU A 1 124 ? -2.086 7.526 9.936 1.00 96.38 124 LEU A N 1
ATOM 947 C CA . LEU A 1 124 ? -2.144 7.913 11.335 1.00 96.38 124 LEU A CA 1
ATOM 948 C C . LEU A 1 124 ? -0.732 7.898 11.906 1.00 96.38 124 LEU A C 1
ATOM 950 O O . LEU A 1 124 ? 0.113 7.139 11.430 1.00 96.38 124 LEU A O 1
ATOM 954 N N . ASP A 1 125 ? -0.511 8.711 12.936 1.00 93.19 125 ASP A N 1
ATOM 955 C CA . ASP A 1 125 ? 0.733 8.678 13.699 1.00 93.19 125 ASP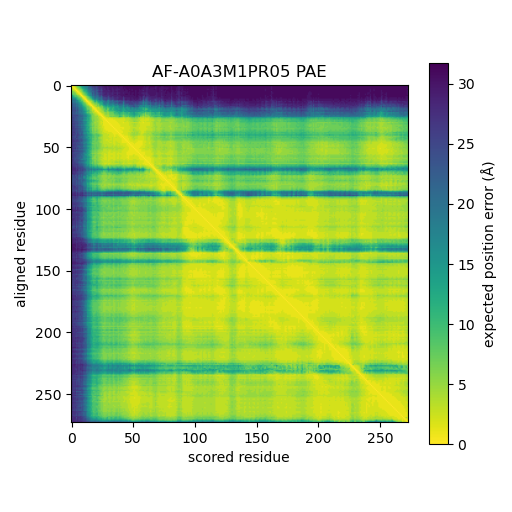 A CA 1
ATOM 956 C C . ASP A 1 125 ? 1.055 7.235 14.113 1.00 93.19 125 ASP A C 1
ATOM 958 O O . ASP A 1 125 ? 0.248 6.553 14.758 1.00 93.19 125 ASP A O 1
ATOM 962 N N . ASP A 1 126 ? 2.226 6.767 13.694 1.00 86.81 126 ASP A N 1
ATOM 963 C CA . ASP A 1 126 ? 2.589 5.355 13.707 1.00 86.81 126 ASP A CA 1
ATOM 964 C C . ASP A 1 126 ? 3.187 4.882 15.040 1.00 86.81 126 ASP A C 1
ATOM 966 O O . ASP A 1 126 ? 3.512 3.700 15.191 1.00 86.81 126 ASP A O 1
ATOM 970 N N . GLY A 1 127 ? 3.278 5.794 16.015 1.00 85.31 127 GLY A N 1
ATOM 971 C CA . GLY A 1 127 ? 3.750 5.539 17.372 1.00 85.31 127 GLY A CA 1
ATOM 972 C C . GLY A 1 127 ? 5.271 5.532 17.516 1.00 85.31 127 GLY A C 1
ATOM 973 O O . GLY A 1 127 ? 5.761 5.233 18.608 1.00 85.31 127 GLY A O 1
ATOM 974 N N . ARG A 1 128 ? 6.027 5.840 16.453 1.00 84.25 128 ARG A N 1
ATOM 975 C CA . ARG A 1 128 ? 7.469 6.085 16.571 1.00 84.25 128 ARG A CA 1
ATOM 976 C C . ARG A 1 128 ? 7.741 7.406 17.306 1.00 84.25 128 ARG A C 1
ATOM 978 O O . ARG A 1 128 ? 6.886 8.290 17.321 1.00 84.25 128 ARG A O 1
ATOM 985 N N . PRO A 1 129 ? 8.918 7.560 17.933 1.00 78.12 129 PRO A N 1
ATOM 986 C CA . PRO A 1 129 ? 9.340 8.840 18.494 1.00 78.12 129 PRO A CA 1
ATOM 987 C C . PRO A 1 129 ? 9.337 9.968 17.445 1.00 78.12 129 PRO A C 1
ATOM 989 O O . PRO A 1 129 ? 9.690 9.745 16.286 1.00 78.12 129 PRO A O 1
ATOM 992 N N . GLU A 1 130 ? 8.971 11.192 17.845 1.00 72.44 130 GLU A N 1
ATOM 993 C CA . GLU A 1 130 ? 8.920 12.359 16.941 1.00 72.44 130 GLU A CA 1
ATOM 994 C C . GLU A 1 130 ? 10.274 12.639 16.263 1.00 72.44 130 GLU A C 1
ATOM 996 O O .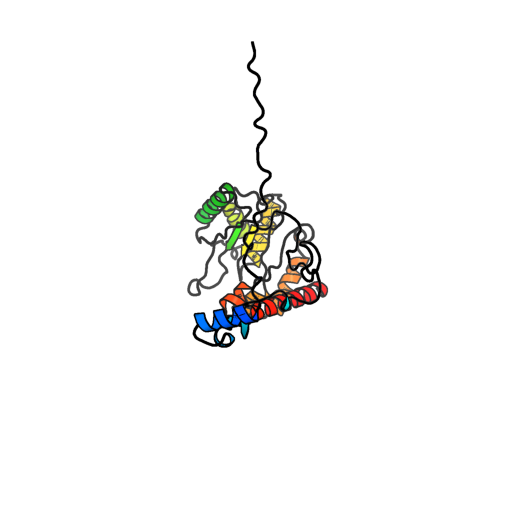 GLU A 1 130 ? 10.330 13.017 15.093 1.00 72.44 130 GLU A O 1
ATOM 1001 N N . ASP A 1 131 ? 11.379 12.410 16.975 1.00 75.38 131 ASP A N 1
ATOM 1002 C CA . ASP A 1 131 ? 12.749 12.583 16.487 1.00 75.38 131 ASP A CA 1
ATOM 1003 C C . ASP A 1 131 ? 13.205 11.488 15.507 1.00 75.38 131 ASP A C 1
ATOM 1005 O O . ASP A 1 131 ? 14.204 11.670 14.810 1.00 75.38 131 ASP A O 1
ATOM 1009 N N . GLU A 1 132 ? 12.443 10.398 15.380 1.00 71.12 132 GLU A N 1
ATOM 1010 C CA . GLU A 1 132 ? 12.634 9.337 14.380 1.00 71.12 132 GLU A CA 1
ATOM 1011 C C . GLU A 1 132 ? 11.774 9.542 13.115 1.00 71.12 132 GLU A C 1
ATOM 1013 O O . GLU A 1 132 ? 11.682 8.654 12.259 1.00 71.12 132 GLU A O 1
ATOM 1018 N N . GLY A 1 133 ? 11.155 10.721 12.972 1.00 64.56 133 GLY A N 1
ATOM 1019 C CA . GLY A 1 133 ? 10.329 11.068 11.815 1.00 64.56 133 GLY A CA 1
ATOM 1020 C C . GLY A 1 133 ? 8.949 10.418 11.864 1.00 64.56 133 GLY A C 1
ATOM 1021 O O . GLY A 1 133 ? 8.510 9.823 10.876 1.00 64.56 133 GLY A O 1
ATOM 1022 N N . ALA A 1 134 ? 8.290 10.486 13.025 1.00 69.00 134 ALA A N 1
ATOM 1023 C CA . ALA A 1 134 ? 6.873 10.165 13.140 1.00 69.00 134 ALA A CA 1
ATOM 1024 C C . ALA A 1 134 ? 6.062 11.088 12.213 1.00 69.00 134 ALA A C 1
ATOM 1026 O O . ALA A 1 134 ? 6.200 12.313 12.245 1.00 69.00 134 ALA A O 1
ATOM 1027 N N . GLU A 1 135 ? 5.240 10.490 11.355 1.00 77.94 135 GLU A N 1
ATOM 1028 C CA . GLU A 1 135 ? 4.399 11.188 10.385 1.00 77.94 135 GLU A CA 1
ATOM 1029 C C . GLU A 1 135 ? 2.978 10.631 10.461 1.00 77.94 135 GLU A C 1
ATOM 1031 O O . GLU A 1 135 ? 2.785 9.432 10.659 1.00 77.94 135 GLU A O 1
ATOM 1036 N N . GLY A 1 136 ? 1.983 11.488 10.238 1.00 93.44 136 GLY A N 1
ATOM 1037 C CA . GLY A 1 136 ? 0.584 11.086 10.164 1.00 93.44 136 GLY A CA 1
ATOM 1038 C C . GLY A 1 136 ? -0.329 11.890 11.078 1.00 93.44 136 GLY A C 1
ATOM 1039 O O . GLY A 1 136 ? 0.106 12.685 11.907 1.00 93.44 136 GLY A O 1
ATOM 1040 N N . ILE A 1 137 ? -1.625 11.666 10.899 1.00 97.19 137 ILE A N 1
ATOM 1041 C CA . ILE A 1 137 ? -2.715 12.286 11.645 1.00 97.19 137 ILE A CA 1
ATOM 1042 C C . ILE A 1 137 ? -2.637 11.830 13.103 1.00 97.19 137 ILE A C 1
ATOM 1044 O O . ILE A 1 137 ? -2.692 10.631 13.398 1.00 97.19 137 ILE A O 1
ATOM 1048 N N . VAL A 1 138 ? -2.548 12.784 14.027 1.00 95.44 138 VAL A N 1
ATOM 1049 C CA . VAL A 1 138 ? -2.421 12.491 15.455 1.00 95.44 138 VAL A CA 1
ATOM 1050 C C . VAL A 1 138 ? -3.805 12.228 16.044 1.00 95.44 138 VAL A C 1
ATOM 1052 O O . VAL A 1 138 ? -4.629 13.133 16.174 1.00 95.44 138 VAL A O 1
ATOM 1055 N N . LEU A 1 139 ? -4.054 10.976 16.430 1.00 96.12 139 LEU A N 1
ATOM 1056 C CA . LEU A 1 139 ? -5.260 10.544 17.139 1.00 96.12 139 LEU A CA 1
ATOM 1057 C C . LEU A 1 139 ? -4.875 9.865 18.467 1.00 96.12 139 LEU A C 1
ATOM 1059 O O . LEU A 1 139 ? -3.816 9.241 18.550 1.00 96.12 139 LEU A O 1
ATOM 1063 N N . PRO A 1 140 ? -5.727 9.917 19.508 1.00 95.44 140 PRO A N 1
ATOM 1064 C CA . PRO A 1 140 ? -5.472 9.292 20.808 1.00 95.44 140 PRO A CA 1
ATOM 1065 C C . PRO A 1 140 ? -5.696 7.765 20.774 1.00 95.44 140 PRO A C 1
ATOM 1067 O O . PRO A 1 140 ? -6.489 7.228 21.545 1.00 95.44 140 PRO A O 1
ATOM 1070 N N . LEU A 1 141 ? -5.013 7.056 19.868 1.00 94.75 141 LEU A N 1
ATOM 1071 C CA . LEU A 1 141 ? -5.200 5.618 19.625 1.00 94.75 141 LEU A CA 1
ATOM 1072 C C . LEU A 1 141 ? -4.811 4.743 20.828 1.00 94.75 141 LEU A C 1
ATOM 1074 O O . LEU A 1 141 ? -5.428 3.703 21.046 1.00 94.75 141 LEU A O 1
ATOM 1078 N N . ASP A 1 142 ? -3.836 5.185 21.625 1.00 90.31 142 ASP A N 1
ATOM 1079 C CA . ASP A 1 142 ? -3.322 4.444 22.787 1.00 90.31 142 ASP A CA 1
ATOM 1080 C C . ASP A 1 142 ? -4.022 4.801 24.112 1.00 90.31 142 ASP A C 1
ATOM 1082 O O . ASP A 1 142 ? -3.717 4.203 25.142 1.00 90.31 142 ASP A O 1
ATOM 1086 N N . ALA A 1 143 ? -4.920 5.794 24.126 1.00 88.19 143 ALA A N 1
ATOM 1087 C CA . ALA A 1 143 ? -5.534 6.280 25.363 1.00 88.19 143 ALA A CA 1
ATOM 1088 C C . ALA A 1 143 ? -6.576 5.287 25.904 1.00 88.19 143 ALA A C 1
ATOM 1090 O O . ALA A 1 143 ? -6.341 4.569 26.875 1.00 88.19 143 ALA A O 1
ATOM 1091 N N . ASP A 1 144 ? -7.735 5.234 25.256 1.00 92.81 144 ASP A N 1
ATOM 1092 C CA . ASP A 1 144 ? -8.740 4.201 25.449 1.00 92.81 144 ASP A CA 1
ATOM 1093 C C . ASP A 1 144 ? -9.540 4.020 24.155 1.00 92.81 144 ASP A C 1
ATOM 1095 O O . ASP A 1 144 ? -9.557 4.887 23.274 1.00 92.81 144 ASP A O 1
ATOM 1099 N N . ARG A 1 145 ? -10.218 2.874 24.034 1.00 92.56 145 ARG A N 1
ATOM 1100 C CA . ARG A 1 145 ? -10.944 2.515 22.811 1.00 92.56 145 ARG A CA 1
ATOM 1101 C C . ARG A 1 145 ? -12.022 3.538 22.449 1.00 92.56 145 ARG A C 1
ATOM 1103 O O . ARG A 1 145 ? -12.220 3.790 21.266 1.00 92.56 145 ARG A O 1
ATOM 1110 N N . GLN A 1 146 ? -12.728 4.103 23.426 1.00 96.69 146 GLN A N 1
ATOM 1111 C CA . GLN A 1 146 ? -13.791 5.066 23.152 1.00 96.69 146 GLN A CA 1
ATOM 1112 C C . GLN A 1 146 ? -13.204 6.382 22.640 1.00 96.69 146 GLN A C 1
ATOM 1114 O O . GLN A 1 146 ? -13.684 6.892 21.633 1.00 96.69 146 GLN A O 1
ATOM 1119 N N . ALA A 1 147 ? -12.125 6.874 23.253 1.00 97.12 147 ALA A N 1
ATOM 1120 C CA . ALA A 1 147 ? -11.427 8.074 22.795 1.00 97.12 147 ALA A CA 1
ATOM 1121 C C . ALA A 1 147 ? -10.910 7.932 21.352 1.00 97.12 147 ALA A C 1
ATOM 1123 O O . ALA A 1 147 ? -11.100 8.835 20.535 1.00 97.12 147 ALA A O 1
ATOM 1124 N N . ALA A 1 148 ? -10.319 6.783 21.009 1.00 97.25 148 ALA A N 1
ATOM 1125 C CA . ALA A 1 148 ? -9.878 6.485 19.646 1.00 97.25 148 ALA A CA 1
ATOM 1126 C C . ALA A 1 148 ? -11.050 6.474 18.645 1.00 97.25 148 ALA A C 1
ATOM 1128 O O . ALA A 1 148 ? -10.965 7.058 17.564 1.00 97.25 148 ALA A O 1
ATOM 1129 N N . VAL A 1 149 ? -12.168 5.845 19.020 1.00 98.38 149 VAL A N 1
ATOM 1130 C CA . VAL A 1 149 ? -13.387 5.778 18.202 1.00 98.38 149 VAL A CA 1
ATOM 1131 C C . VAL A 1 149 ? -14.019 7.159 18.021 1.00 98.38 149 VAL A C 1
ATOM 1133 O O . VAL A 1 149 ? -14.460 7.484 16.921 1.00 98.38 149 VAL A O 1
ATOM 1136 N N . ASP A 1 150 ? -14.061 7.989 19.060 1.00 98.38 150 ASP A N 1
ATOM 1137 C CA . ASP A 1 150 ? -14.600 9.352 19.004 1.00 98.38 150 ASP A CA 1
ATOM 1138 C C . ASP A 1 150 ? -13.741 10.268 18.133 1.00 98.38 150 ASP A C 1
ATOM 1140 O O . ASP A 1 150 ? -14.273 10.993 17.292 1.00 98.38 150 ASP A O 1
ATOM 1144 N N . ALA A 1 151 ? -12.417 10.185 18.266 1.00 98.06 151 ALA A N 1
ATOM 1145 C CA . ALA A 1 151 ? -11.499 10.961 17.443 1.00 98.06 151 ALA A CA 1
ATOM 1146 C C . ALA A 1 151 ? -11.583 10.564 15.958 1.00 98.06 151 ALA A C 1
ATOM 1148 O O . ALA A 1 151 ? -11.631 11.436 15.090 1.00 98.06 151 ALA A O 1
ATOM 1149 N N . LEU A 1 152 ? -11.681 9.262 15.662 1.00 98.44 152 LEU A N 1
ATOM 1150 C CA . LEU A 1 152 ? -11.883 8.784 14.293 1.00 98.44 152 LEU A CA 1
ATOM 1151 C C . LEU A 1 152 ? -13.277 9.153 13.747 1.00 98.44 152 LEU A C 1
ATOM 1153 O O . LEU A 1 152 ? -13.400 9.438 12.558 1.00 98.44 152 LEU A O 1
ATOM 1157 N N . ASP A 1 153 ? -14.317 9.200 14.595 1.00 98.44 153 ASP A N 1
ATOM 1158 C CA . ASP A 1 153 ? -15.639 9.718 14.195 1.00 98.44 153 ASP A CA 1
ATOM 1159 C C . ASP A 1 153 ? -15.542 11.154 13.723 1.00 98.44 153 ASP A C 1
ATOM 1161 O O . ASP A 1 153 ? -16.116 11.496 12.697 1.00 98.44 153 ASP A O 1
ATOM 1165 N N . ALA A 1 154 ? -14.854 11.982 14.511 1.00 98.19 154 ALA A N 1
ATOM 1166 C CA . ALA A 1 154 ? -14.745 13.406 14.268 1.00 98.19 154 ALA A CA 1
ATOM 1167 C C . ALA A 1 154 ? -13.968 13.671 12.975 1.00 98.19 154 ALA A C 1
ATOM 1169 O O . ALA A 1 154 ? -14.413 14.473 12.159 1.00 98.19 154 ALA A O 1
ATOM 1170 N N . LEU A 1 155 ? -12.869 12.938 12.755 1.00 98.44 155 LEU A N 1
ATOM 1171 C CA . LEU A 1 155 ? -12.086 12.999 11.519 1.00 98.44 155 LEU A CA 1
ATOM 1172 C C . LEU A 1 155 ? -12.931 12.655 10.280 1.00 98.44 155 LEU A C 1
ATOM 1174 O O . LEU A 1 155 ? -12.767 13.258 9.226 1.00 98.44 155 LEU A O 1
ATOM 1178 N N . LEU A 1 156 ? -13.838 11.682 10.407 1.00 98.25 156 LEU A N 1
ATOM 1179 C CA . LEU A 1 156 ? -14.639 11.148 9.304 1.00 98.25 156 LEU A CA 1
ATOM 1180 C C . LEU A 1 156 ? -16.112 11.568 9.386 1.00 98.25 156 LEU A C 1
ATOM 1182 O O . LEU A 1 156 ? -16.967 10.850 8.866 1.00 98.25 156 LEU A O 1
ATOM 1186 N N . ALA A 1 157 ? -16.453 12.652 10.089 1.00 96.88 157 ALA A N 1
ATOM 1187 C CA . ALA A 1 157 ? -17.836 12.985 10.463 1.00 96.88 157 ALA A CA 1
ATOM 1188 C C . ALA A 1 157 ? -18.784 13.036 9.254 1.00 96.88 157 ALA A C 1
ATOM 1190 O O . ALA A 1 157 ? -19.846 12.411 9.269 1.00 96.88 157 ALA A O 1
ATOM 1191 N N . ASP A 1 158 ? -18.338 13.684 8.179 1.00 95.56 158 ASP A N 1
ATOM 1192 C CA . ASP A 1 158 ? -19.099 13.863 6.939 1.00 95.56 158 ASP A CA 1
ATOM 1193 C C . ASP A 1 158 ? -18.793 12.794 5.872 1.00 95.56 158 ASP A C 1
ATOM 1195 O O . ASP A 1 158 ? -19.288 12.852 4.747 1.00 95.56 158 ASP A O 1
ATOM 1199 N N . VAL A 1 159 ? -18.013 11.766 6.224 1.00 97.00 159 VAL A N 1
ATOM 1200 C CA . VAL A 1 159 ? -17.639 10.674 5.319 1.00 97.00 159 VAL A CA 1
ATOM 1201 C C . VAL A 1 159 ? -18.580 9.480 5.491 1.00 97.00 159 VAL A C 1
ATOM 1203 O O . VAL A 1 159 ? -18.753 8.920 6.577 1.00 97.00 159 VAL A O 1
ATOM 1206 N N . ARG A 1 160 ? -19.173 9.036 4.381 1.00 94.94 160 ARG A N 1
ATOM 1207 C CA . ARG A 1 160 ? -20.006 7.827 4.310 1.00 94.94 160 ARG A CA 1
ATOM 1208 C C . ARG A 1 160 ? -19.136 6.592 4.099 1.00 94.94 160 ARG A C 1
ATOM 1210 O O . ARG A 1 160 ? -18.716 6.326 2.978 1.00 94.94 160 ARG A O 1
ATOM 1217 N N . LEU A 1 161 ? -18.890 5.824 5.160 1.00 95.75 161 LEU A N 1
ATOM 1218 C CA . LEU A 1 161 ? -17.953 4.690 5.145 1.00 95.75 161 LEU A CA 1
ATOM 1219 C C . LEU A 1 161 ? -18.486 3.465 4.390 1.00 95.75 161 LEU A C 1
ATOM 1221 O O . LEU A 1 161 ? -17.733 2.551 4.062 1.00 95.75 161 LEU A O 1
ATOM 1225 N N . ASP A 1 162 ? -19.788 3.452 4.106 1.00 94.75 162 ASP A N 1
ATOM 1226 C CA . ASP A 1 162 ? -20.434 2.473 3.238 1.00 94.75 162 ASP A CA 1
ATOM 1227 C C . ASP A 1 162 ? -20.263 2.782 1.746 1.00 94.75 162 ASP A C 1
ATOM 1229 O O . ASP A 1 162 ? -20.543 1.918 0.914 1.00 94.75 162 ASP A O 1
ATOM 1233 N N . TRP A 1 163 ? -19.782 3.982 1.398 1.00 93.81 163 TRP A N 1
ATOM 1234 C CA . TRP A 1 163 ? -19.499 4.401 0.019 1.00 93.81 163 TRP A CA 1
ATOM 1235 C C . TRP A 1 163 ? -18.010 4.658 -0.223 1.00 93.81 163 TRP A C 1
ATOM 1237 O O . TRP A 1 163 ? -17.476 4.198 -1.228 1.00 93.81 163 TRP A O 1
ATOM 1247 N N . ALA A 1 164 ? -17.346 5.358 0.697 1.00 95.94 164 ALA A N 1
ATOM 1248 C CA . ALA A 1 164 ? -15.933 5.696 0.616 1.00 95.94 164 ALA A CA 1
ATOM 1249 C C . ALA A 1 164 ? -15.096 4.644 1.374 1.00 95.94 164 ALA A C 1
ATOM 1251 O O . ALA A 1 164 ? -15.167 4.585 2.604 1.00 95.94 164 ALA A O 1
ATOM 1252 N N . PRO A 1 165 ? -14.306 3.802 0.681 1.00 96.12 165 PRO A N 1
ATOM 1253 C CA . PRO A 1 165 ? -13.375 2.891 1.316 1.00 96.12 165 PRO A CA 1
ATOM 1254 C C . PRO A 1 165 ? -12.294 3.668 2.061 1.00 96.12 165 PRO A C 1
ATOM 1256 O O . PRO A 1 165 ? -11.762 4.662 1.563 1.00 96.12 165 PRO A O 1
ATOM 1259 N N . VAL A 1 166 ? -11.950 3.164 3.243 1.00 97.56 166 VAL A N 1
ATOM 1260 C CA . VAL A 1 166 ? -10.887 3.712 4.089 1.00 97.56 166 VAL A CA 1
ATOM 1261 C C . VAL A 1 166 ? -9.767 2.687 4.210 1.00 97.56 166 VAL A C 1
ATOM 1263 O O . VAL A 1 166 ? -10.005 1.531 4.558 1.00 97.56 166 VAL A O 1
ATOM 1266 N N . VAL A 1 167 ? -8.540 3.105 3.919 1.00 97.12 167 VAL A N 1
ATOM 1267 C CA . VAL A 1 167 ? -7.317 2.313 4.094 1.00 97.12 167 VAL A CA 1
ATOM 1268 C C . VAL A 1 167 ? -6.518 2.913 5.244 1.00 97.12 167 VAL A C 1
ATOM 1270 O O . VAL A 1 167 ? -6.235 4.105 5.222 1.00 97.12 167 VAL A O 1
ATOM 1273 N N . LEU A 1 168 ? -6.144 2.107 6.236 1.00 97.31 168 LEU A N 1
ATOM 1274 C CA . LEU A 1 168 ? -5.361 2.570 7.386 1.00 97.31 168 LEU A CA 1
ATOM 1275 C C . LEU A 1 168 ? -3.861 2.301 7.203 1.00 97.31 168 LEU A C 1
ATOM 1277 O O . LEU A 1 168 ? -3.469 1.179 6.894 1.00 97.31 168 LEU A O 1
ATOM 1281 N N . GLU A 1 169 ? -3.016 3.288 7.494 1.00 94.94 169 GLU A N 1
ATOM 1282 C CA . GLU A 1 169 ? -1.577 3.116 7.737 1.00 94.94 169 GLU A CA 1
ATOM 1283 C C . GLU A 1 169 ? -1.253 3.701 9.114 1.00 94.94 169 GLU A C 1
ATOM 1285 O O . GLU A 1 169 ? -1.372 4.905 9.291 1.00 94.94 169 GLU A O 1
ATOM 1290 N N . ALA A 1 170 ? -0.887 2.877 10.095 1.00 94.00 170 ALA A N 1
ATOM 1291 C CA . ALA A 1 170 ? -0.683 3.333 11.474 1.00 94.00 170 ALA A CA 1
ATOM 1292 C C . ALA A 1 170 ? 0.448 2.594 12.221 1.00 94.00 170 ALA A C 1
ATOM 1294 O O . ALA A 1 170 ? 0.511 2.662 13.444 1.00 94.00 170 ALA A O 1
ATOM 1295 N N . GLY A 1 171 ? 1.326 1.859 11.523 1.00 88.94 171 GLY A N 1
ATOM 1296 C CA . GLY A 1 171 ? 2.525 1.213 12.094 1.00 88.94 171 GLY A CA 1
ATOM 1297 C C . GLY A 1 171 ? 2.285 0.450 13.406 1.00 88.94 171 GLY A C 1
ATOM 1298 O O . GLY A 1 171 ? 1.479 -0.480 13.429 1.00 88.94 171 GLY A O 1
ATOM 1299 N N . LEU A 1 172 ? 2.950 0.832 14.510 1.00 87.75 172 LEU A N 1
ATOM 1300 C CA . LEU A 1 172 ? 2.770 0.181 15.830 1.00 87.75 172 LEU A CA 1
ATOM 1301 C C . LEU A 1 172 ? 1.328 0.265 16.332 1.00 87.75 172 LEU A C 1
ATOM 1303 O O . LEU A 1 172 ? 0.865 -0.603 17.071 1.00 87.75 172 LEU A O 1
ATOM 1307 N N . ARG A 1 173 ? 0.610 1.302 15.910 1.00 92.31 173 ARG A N 1
ATOM 1308 C CA . ARG A 1 173 ? -0.774 1.585 16.284 1.00 92.31 173 ARG A CA 1
ATOM 1309 C C . ARG A 1 173 ? -1.787 1.020 15.289 1.00 92.31 173 ARG A C 1
ATOM 1311 O O . ARG A 1 173 ? -2.974 1.336 15.382 1.00 92.31 173 ARG A O 1
ATOM 1318 N N . GLN A 1 174 ? -1.374 0.128 14.381 1.00 93.81 174 GLN A N 1
ATOM 1319 C CA . GLN A 1 174 ? -2.284 -0.501 13.417 1.00 93.81 174 GLN A CA 1
ATOM 1320 C C . GLN A 1 174 ? -3.455 -1.213 14.095 1.00 93.81 174 GLN A C 1
ATOM 1322 O O . GLN A 1 174 ? -4.601 -1.077 13.666 1.00 93.81 174 GLN A O 1
ATOM 1327 N N . ARG A 1 175 ? -3.190 -1.934 15.190 1.00 93.81 175 ARG A N 1
ATOM 1328 C CA . ARG A 1 175 ? -4.234 -2.641 15.937 1.00 93.81 175 ARG A CA 1
ATOM 1329 C C . ARG A 1 175 ? -5.266 -1.699 16.565 1.00 93.81 175 ARG A C 1
ATOM 1331 O O . ARG A 1 175 ? -6.443 -1.869 16.244 1.00 93.81 175 ARG A O 1
ATOM 1338 N N . PRO A 1 176 ? -4.899 -0.721 17.417 1.00 95.44 176 PRO A N 1
ATOM 1339 C CA . PRO A 1 176 ? -5.887 0.200 17.974 1.00 95.44 176 PRO A CA 1
ATOM 1340 C C . PRO A 1 176 ? -6.614 1.016 16.891 1.00 95.44 176 PRO A C 1
ATOM 1342 O O . PRO A 1 176 ? -7.823 1.218 17.004 1.00 95.44 176 PRO A O 1
ATOM 1345 N N . ALA A 1 177 ? -5.944 1.397 15.796 1.00 96.81 177 ALA A N 1
ATOM 1346 C CA . ALA A 1 177 ? -6.591 2.052 14.654 1.00 96.81 177 ALA A CA 1
ATOM 1347 C C . ALA A 1 177 ? -7.663 1.167 13.991 1.00 96.81 177 ALA A C 1
ATOM 1349 O O . ALA A 1 177 ? -8.786 1.613 13.744 1.00 96.81 177 ALA A O 1
ATOM 1350 N N . ALA A 1 178 ? -7.347 -0.106 13.736 1.00 95.88 178 ALA A N 1
ATOM 1351 C CA . ALA A 1 178 ? -8.293 -1.056 13.164 1.00 95.88 178 ALA A CA 1
ATOM 1352 C C . ALA A 1 178 ? -9.465 -1.345 14.116 1.00 95.88 178 ALA A C 1
ATOM 1354 O O . ALA A 1 178 ? -10.613 -1.410 13.679 1.00 95.88 178 ALA A O 1
ATOM 1355 N N . GLU A 1 179 ? -9.210 -1.476 15.423 1.00 95.12 179 GLU A N 1
ATOM 1356 C CA . GLU A 1 179 ? -10.263 -1.632 16.435 1.00 95.12 179 GLU A CA 1
ATOM 1357 C C . GLU A 1 179 ? -11.200 -0.419 16.487 1.00 95.12 179 GLU A C 1
ATOM 1359 O O . GLU A 1 179 ? -12.417 -0.595 16.628 1.00 95.12 179 GLU A O 1
ATOM 1364 N N . ALA A 1 180 ? -10.653 0.790 16.331 1.00 97.38 180 ALA A N 1
ATOM 1365 C CA . ALA A 1 180 ? -11.432 2.016 16.256 1.00 97.38 180 ALA A CA 1
ATOM 1366 C C . ALA A 1 180 ? -12.305 2.059 14.993 1.00 97.38 180 ALA A C 1
ATOM 1368 O O . ALA A 1 180 ? -13.500 2.339 15.089 1.00 97.38 180 ALA A O 1
ATOM 1369 N N . LEU A 1 181 ? -11.757 1.708 13.824 1.00 97.19 181 LEU A N 1
ATOM 1370 C CA . LEU A 1 181 ? -12.514 1.682 12.569 1.00 97.19 181 LEU A CA 1
ATOM 1371 C C . LEU A 1 181 ? -13.619 0.610 12.573 1.00 97.19 181 LEU A C 1
ATOM 1373 O O . LEU A 1 181 ? -14.745 0.876 12.154 1.00 97.19 181 LEU A O 1
ATOM 1377 N N . LEU A 1 182 ? -13.346 -0.586 13.103 1.00 95.69 182 LEU A N 1
ATOM 1378 C CA . LEU A 1 182 ? -14.361 -1.637 13.248 1.00 95.69 182 LEU A CA 1
ATOM 1379 C C . LEU A 1 182 ? -15.504 -1.199 14.180 1.00 95.69 182 LEU A C 1
ATOM 1381 O O . LEU A 1 182 ? -16.675 -1.370 13.845 1.00 95.69 182 LEU A O 1
ATOM 1385 N N . ALA A 1 183 ? -15.180 -0.584 15.322 1.00 95.69 183 ALA A N 1
ATOM 1386 C CA . ALA A 1 183 ? -16.186 -0.039 16.236 1.00 95.69 183 ALA A CA 1
ATOM 1387 C C . ALA A 1 183 ? -16.965 1.136 15.621 1.00 95.69 183 ALA A C 1
ATOM 1389 O O . ALA A 1 183 ? -18.157 1.299 15.887 1.00 95.69 183 ALA A O 1
ATOM 1390 N N . LEU A 1 184 ? -16.318 1.939 14.776 1.00 97.06 184 LEU A N 1
ATOM 1391 C CA . LEU A 1 184 ? -16.949 3.040 14.059 1.00 97.06 184 LEU A CA 1
ATOM 1392 C C . LEU A 1 184 ? -18.037 2.544 13.096 1.00 97.06 184 LEU A C 1
ATOM 1394 O O . LEU A 1 184 ? -19.130 3.114 13.079 1.00 97.06 184 LEU A O 1
ATOM 1398 N N . PHE A 1 185 ? -17.781 1.460 12.355 1.00 96.06 185 PHE A N 1
ATOM 1399 C CA . PHE A 1 185 ? -18.793 0.815 11.509 1.00 96.06 185 PHE A CA 1
ATOM 1400 C C . PHE A 1 185 ? -20.017 0.377 12.316 1.00 96.06 185 PHE A C 1
ATOM 1402 O O . PHE A 1 185 ? -21.154 0.668 11.935 1.00 96.06 185 PHE A O 1
ATOM 1409 N N . GLU A 1 186 ? -19.797 -0.260 13.468 1.00 94.44 186 GLU A N 1
ATOM 1410 C CA . GLU A 1 186 ? -20.873 -0.683 14.370 1.00 94.44 186 GLU A CA 1
ATOM 1411 C C . GLU A 1 186 ? -21.660 0.516 14.916 1.00 94.44 186 GLU A C 1
ATOM 1413 O O . GLU A 1 186 ? -22.894 0.528 14.842 1.00 94.44 186 GLU A O 1
ATOM 1418 N N . ARG A 1 187 ? -20.963 1.558 15.397 1.00 96.44 187 ARG A N 1
ATOM 1419 C CA . ARG A 1 187 ? -21.585 2.781 15.928 1.00 96.44 187 ARG A CA 1
ATOM 1420 C C . ARG A 1 187 ? -22.449 3.475 14.879 1.00 96.44 187 ARG A C 1
ATOM 1422 O O . ARG A 1 187 ? -23.585 3.846 15.175 1.00 96.44 187 ARG A O 1
ATOM 1429 N N . ARG A 1 188 ? -21.931 3.632 13.657 1.00 96.44 188 ARG A N 1
ATOM 1430 C CA . ARG A 1 188 ? -22.639 4.278 12.539 1.00 96.44 188 ARG A CA 1
ATOM 1431 C C . ARG A 1 188 ? -23.652 3.361 11.852 1.00 96.44 188 ARG A C 1
ATOM 1433 O O . ARG A 1 188 ? -24.411 3.835 11.010 1.00 96.44 188 ARG A O 1
ATOM 1440 N N . ARG A 1 189 ? -23.692 2.071 12.211 1.00 94.75 189 ARG A N 1
ATOM 1441 C CA . ARG A 1 189 ? -24.497 1.026 11.552 1.00 94.75 189 ARG A CA 1
ATOM 1442 C C . ARG A 1 189 ? -24.250 0.975 10.039 1.00 94.75 189 ARG A C 1
ATOM 1444 O O . ARG A 1 189 ? -25.185 0.805 9.259 1.00 94.75 189 ARG A O 1
ATOM 1451 N N . GLN A 1 190 ? -22.993 1.143 9.640 1.00 93.81 190 GLN A N 1
ATOM 1452 C CA . GLN A 1 190 ? -22.540 1.116 8.250 1.00 93.81 190 GLN A CA 1
ATOM 1453 C C . GLN A 1 190 ? -21.742 -0.160 7.990 1.00 93.81 190 GLN A C 1
ATOM 1455 O O . GLN A 1 190 ? -21.058 -0.666 8.876 1.00 93.81 190 GLN A O 1
ATOM 1460 N N . GLN A 1 191 ? -21.844 -0.681 6.771 1.00 92.56 191 GLN A N 1
ATOM 1461 C CA . GLN A 1 191 ? -20.939 -1.721 6.290 1.00 92.56 191 GLN A CA 1
ATOM 1462 C C . GLN A 1 191 ? -19.702 -1.058 5.681 1.00 92.56 191 GLN A C 1
ATOM 1464 O O . GLN A 1 191 ? -19.817 0.063 5.190 1.00 92.56 191 GLN A O 1
ATOM 1469 N N . PRO A 1 192 ? -18.540 -1.720 5.682 1.00 94.81 192 PRO A N 1
ATOM 1470 C CA . PRO A 1 192 ? -17.376 -1.218 4.971 1.00 94.81 192 PRO A CA 1
ATOM 1471 C C . PRO A 1 192 ? -17.633 -1.203 3.465 1.00 94.81 192 PRO A C 1
ATOM 1473 O O . PRO A 1 192 ? -18.060 -2.207 2.889 1.00 94.81 192 PRO A O 1
ATOM 1476 N N . ALA A 1 193 ? -17.337 -0.080 2.813 1.00 94.50 193 ALA A N 1
ATOM 1477 C CA . ALA A 1 193 ? -17.272 -0.028 1.360 1.00 94.50 193 ALA A CA 1
ATOM 1478 C C . ALA A 1 193 ? -16.227 -1.030 0.839 1.00 94.50 193 ALA A C 1
ATOM 1480 O O . ALA A 1 193 ? -15.162 -1.205 1.446 1.00 94.50 193 ALA A O 1
ATOM 1481 N N . ALA A 1 194 ? -16.502 -1.658 -0.308 1.00 91.56 194 ALA A N 1
ATOM 1482 C CA . ALA A 1 194 ? -15.561 -2.573 -0.949 1.00 91.56 194 ALA A CA 1
ATOM 1483 C C . ALA A 1 194 ? -14.211 -1.876 -1.143 1.00 91.56 194 ALA A C 1
ATOM 1485 O O . ALA A 1 194 ? -14.192 -0.754 -1.638 1.00 91.56 194 ALA A O 1
ATOM 1486 N N . GLY A 1 195 ? -13.099 -2.526 -0.801 1.00 91.50 195 GLY A N 1
ATOM 1487 C CA . GLY A 1 195 ? -11.754 -1.936 -0.855 1.00 91.50 195 GLY A CA 1
ATOM 1488 C C . GLY A 1 195 ? -11.303 -1.217 0.423 1.00 91.50 195 GLY A C 1
ATOM 1489 O O . GLY A 1 195 ? -10.167 -0.752 0.466 1.00 91.50 195 GLY A O 1
ATOM 1490 N N . THR A 1 196 ? -12.146 -1.146 1.460 1.00 95.94 196 THR A N 1
ATOM 1491 C CA . THR A 1 196 ? -11.708 -0.763 2.813 1.00 95.94 196 THR A CA 1
ATOM 1492 C C . THR A 1 196 ? -10.644 -1.747 3.303 1.00 95.94 196 THR A C 1
ATOM 1494 O O . THR A 1 196 ? -10.792 -2.960 3.132 1.00 95.94 196 THR A O 1
ATOM 1497 N N . ASN A 1 197 ? -9.572 -1.233 3.908 1.00 95.75 197 ASN A N 1
ATOM 1498 C CA . ASN A 1 197 ? -8.410 -2.024 4.290 1.00 95.75 197 ASN A CA 1
ATOM 1499 C C . ASN A 1 197 ? -7.918 -1.670 5.703 1.00 95.75 197 ASN A C 1
ATOM 1501 O O . ASN A 1 197 ? -7.581 -0.518 5.976 1.00 95.75 197 ASN A O 1
ATOM 1505 N N . LEU A 1 198 ? -7.837 -2.667 6.589 1.00 95.69 198 LEU A N 1
ATOM 1506 C CA . LEU A 1 198 ? -7.351 -2.493 7.963 1.00 95.69 198 LEU A CA 1
ATOM 1507 C C . LEU A 1 198 ? -5.828 -2.362 8.065 1.00 95.69 198 LEU A C 1
ATOM 1509 O O . LEU A 1 198 ? -5.351 -2.015 9.136 1.00 95.69 198 LEU A O 1
ATOM 1513 N N . GLY A 1 199 ? -5.083 -2.624 6.989 1.00 93.25 199 GLY A N 1
ATOM 1514 C CA . GLY A 1 199 ? -3.695 -2.203 6.788 1.00 93.25 199 GLY A CA 1
ATOM 1515 C C . GLY A 1 199 ? -2.618 -2.995 7.524 1.00 93.25 199 GLY A C 1
ATOM 1516 O O . GLY A 1 199 ? -1.487 -2.525 7.608 1.00 93.25 199 GLY A O 1
ATOM 1517 N N . PHE A 1 200 ? -2.928 -4.174 8.062 1.00 94.38 200 PHE A N 1
ATOM 1518 C CA . PHE A 1 200 ? -1.955 -4.957 8.821 1.00 94.38 200 PHE A CA 1
ATOM 1519 C C . PHE A 1 200 ? -0.822 -5.486 7.935 1.00 94.38 200 PHE A C 1
ATOM 1521 O O . PHE A 1 200 ? -1.056 -6.238 6.990 1.00 94.38 200 PHE A O 1
ATOM 1528 N N . ASP A 1 201 ? 0.415 -5.150 8.296 1.00 93.31 201 ASP A N 1
ATOM 1529 C CA . ASP A 1 201 ? 1.633 -5.749 7.745 1.00 93.31 201 ASP A CA 1
ATOM 1530 C C . ASP A 1 201 ? 2.635 -6.049 8.875 1.00 93.31 201 ASP A C 1
ATOM 1532 O O . ASP A 1 201 ? 3.628 -5.335 9.058 1.00 93.31 201 ASP A O 1
ATOM 1536 N N . PRO A 1 202 ? 2.360 -7.077 9.702 1.00 92.75 202 PRO A N 1
ATOM 1537 C CA . PRO A 1 202 ? 3.191 -7.381 10.865 1.00 92.75 202 PRO A CA 1
ATOM 1538 C C . PRO A 1 202 ? 4.617 -7.792 10.477 1.00 92.75 202 PRO A C 1
ATOM 1540 O O . PRO A 1 202 ? 5.542 -7.575 11.255 1.00 92.75 202 P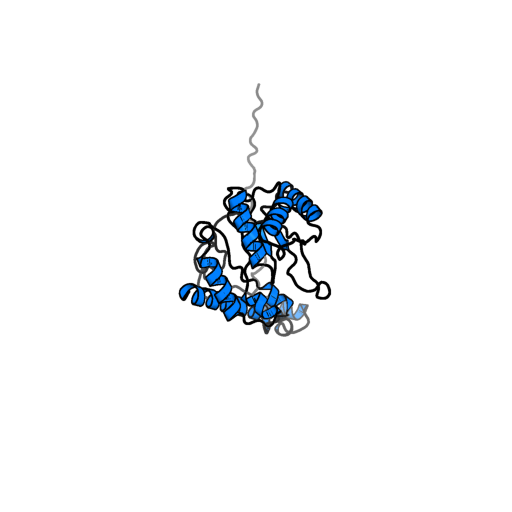RO A O 1
ATOM 1543 N N . LEU A 1 203 ? 4.819 -8.349 9.276 1.00 93.69 203 LEU A N 1
ATOM 1544 C CA . LEU A 1 203 ? 6.134 -8.780 8.800 1.00 93.69 203 LEU A CA 1
ATOM 1545 C C . LEU A 1 203 ? 7.008 -7.587 8.416 1.00 93.69 203 LEU A C 1
ATOM 1547 O O . LEU A 1 203 ? 8.148 -7.497 8.874 1.00 93.69 203 LEU A O 1
ATOM 1551 N N . ALA A 1 204 ? 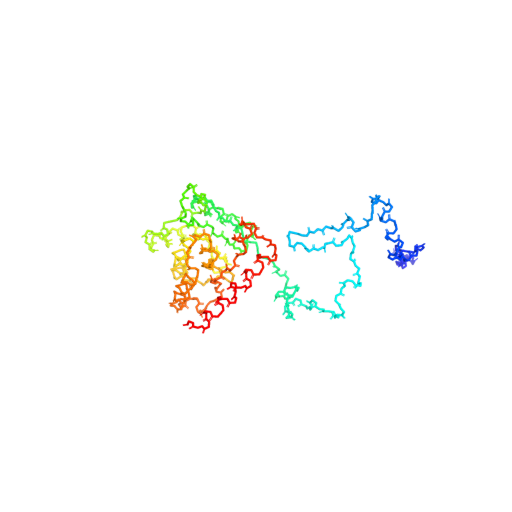6.474 -6.659 7.620 1.00 90.62 204 ALA A N 1
ATOM 1552 C CA . ALA A 1 204 ? 7.212 -5.459 7.256 1.00 90.62 204 ALA A CA 1
ATOM 1553 C C . ALA A 1 204 ? 7.491 -4.588 8.490 1.00 90.62 204 ALA A C 1
ATOM 1555 O O . ALA A 1 204 ? 8.586 -4.045 8.648 1.00 90.62 204 ALA A O 1
ATOM 1556 N N . TRP A 1 205 ? 6.537 -4.504 9.420 1.00 88.12 205 TRP A N 1
ATOM 1557 C CA . TRP A 1 205 ? 6.743 -3.745 10.647 1.00 88.12 205 TRP A CA 1
ATOM 1558 C C . TRP A 1 205 ? 7.791 -4.367 11.579 1.00 88.12 205 TRP A C 1
ATOM 1560 O O . TRP A 1 205 ? 8.655 -3.665 12.116 1.00 88.12 205 TRP A O 1
ATOM 1570 N N . ALA A 1 206 ? 7.770 -5.691 11.736 1.00 90.69 206 ALA A N 1
ATOM 1571 C CA . ALA A 1 206 ? 8.792 -6.396 12.495 1.00 90.69 206 ALA A CA 1
ATOM 1572 C C . ALA A 1 206 ? 10.189 -6.204 11.892 1.00 90.69 206 ALA A C 1
ATOM 1574 O O . ALA A 1 206 ? 11.148 -6.005 12.633 1.00 90.69 206 ALA A O 1
ATOM 1575 N N . ALA A 1 207 ? 10.303 -6.166 10.562 1.00 90.81 207 ALA A N 1
ATOM 1576 C CA . ALA A 1 207 ? 11.569 -5.879 9.899 1.00 90.81 207 ALA A CA 1
ATOM 1577 C C . ALA A 1 207 ? 12.078 -4.453 10.158 1.00 90.81 207 ALA A C 1
ATOM 1579 O O . ALA A 1 207 ? 13.276 -4.276 10.365 1.00 90.81 207 ALA A O 1
ATOM 1580 N N . ARG A 1 208 ? 11.190 -3.448 10.216 1.00 87.38 208 ARG A N 1
ATOM 1581 C CA . ARG A 1 208 ? 11.582 -2.071 10.577 1.00 87.38 208 ARG A CA 1
ATOM 1582 C C . ARG A 1 208 ? 12.038 -1.938 12.028 1.00 87.38 208 ARG A C 1
ATOM 1584 O O . ARG A 1 208 ? 12.938 -1.157 12.307 1.00 87.38 208 ARG A O 1
ATOM 1591 N N . THR A 1 209 ? 11.405 -2.663 12.947 1.00 85.94 209 THR A N 1
ATOM 1592 C CA . THR A 1 209 ? 11.609 -2.492 14.399 1.00 85.94 209 THR A CA 1
ATOM 1593 C C . THR A 1 209 ? 12.547 -3.518 15.031 1.00 85.94 209 THR A C 1
ATOM 1595 O O . THR A 1 209 ? 12.905 -3.384 16.199 1.00 85.94 209 THR A O 1
ATOM 1598 N N . GLY A 1 210 ? 12.948 -4.553 14.289 1.00 89.19 210 GLY A N 1
ATOM 1599 C CA . GLY A 1 210 ? 13.730 -5.673 14.817 1.00 89.19 210 GLY A CA 1
ATOM 1600 C C . GLY A 1 210 ? 12.927 -6.633 15.704 1.00 89.19 210 GLY A C 1
ATOM 1601 O O . GLY A 1 210 ? 13.521 -7.415 16.446 1.00 89.19 210 GLY A O 1
ATOM 1602 N N . ALA A 1 211 ? 11.593 -6.573 15.657 1.00 89.50 211 ALA A N 1
ATOM 1603 C CA . ALA A 1 211 ? 10.720 -7.485 16.391 1.00 89.50 211 ALA A CA 1
ATOM 1604 C C . ALA A 1 211 ? 10.660 -8.881 15.737 1.00 89.50 211 ALA A C 1
ATOM 1606 O O . ALA A 1 211 ? 11.086 -9.086 14.598 1.00 89.50 211 ALA A O 1
ATOM 1607 N N . ASP A 1 212 ? 10.089 -9.859 16.445 1.00 93.88 212 ASP A N 1
ATOM 1608 C CA . ASP A 1 212 ? 9.810 -11.177 15.870 1.00 93.88 212 ASP A CA 1
ATOM 1609 C C . ASP A 1 212 ? 8.569 -11.112 14.963 1.00 93.88 212 ASP A C 1
ATOM 1611 O O . ASP A 1 212 ? 7.428 -11.096 15.429 1.00 93.88 212 ASP A O 1
ATOM 1615 N N . GLY A 1 213 ? 8.795 -11.101 13.647 1.00 91.75 213 GLY A N 1
ATOM 1616 C CA . GLY A 1 213 ? 7.718 -11.036 12.658 1.00 91.75 213 GLY A CA 1
ATOM 1617 C C . GLY A 1 213 ? 6.796 -12.253 12.655 1.00 91.75 213 GLY A C 1
ATOM 1618 O O . GLY A 1 213 ? 5.616 -12.119 12.337 1.00 91.75 213 GLY A O 1
ATOM 1619 N N . ARG A 1 214 ? 7.293 -13.435 13.042 1.00 93.06 214 ARG A N 1
ATOM 1620 C CA . ARG A 1 214 ? 6.471 -14.651 13.122 1.00 93.06 214 ARG A CA 1
ATOM 1621 C C . ARG A 1 214 ? 5.491 -14.553 14.283 1.00 93.06 214 ARG A C 1
ATOM 1623 O O . ARG A 1 214 ? 4.308 -14.812 14.087 1.00 93.06 214 ARG A O 1
ATOM 1630 N N . ALA A 1 215 ? 5.977 -14.132 15.449 1.00 94.12 215 ALA A N 1
ATOM 1631 C CA . ALA A 1 215 ? 5.129 -13.894 16.613 1.00 94.12 215 ALA A CA 1
ATOM 1632 C C . ALA A 1 215 ? 4.100 -12.782 16.341 1.00 94.12 215 ALA A C 1
ATOM 1634 O O . ALA A 1 215 ? 2.912 -12.975 16.583 1.00 94.12 215 ALA A O 1
ATOM 1635 N N . ALA A 1 216 ? 4.525 -11.662 15.745 1.00 92.62 216 ALA A N 1
ATOM 1636 C CA . ALA A 1 216 ? 3.627 -10.557 15.398 1.00 92.62 216 ALA A CA 1
ATOM 1637 C C . ALA A 1 216 ? 2.521 -10.975 14.408 1.00 92.62 216 ALA A C 1
ATOM 1639 O O . ALA A 1 216 ? 1.372 -10.533 14.515 1.00 92.62 216 ALA A O 1
ATOM 1640 N N . LEU A 1 217 ? 2.849 -11.841 13.444 1.00 94.25 217 LEU A N 1
ATOM 1641 C CA . LEU A 1 217 ? 1.871 -12.402 12.517 1.00 94.25 217 LEU A CA 1
ATOM 1642 C C . LEU A 1 217 ? 0.883 -13.337 13.230 1.00 94.25 217 LEU A C 1
ATOM 1644 O O . LEU A 1 217 ? -0.317 -13.196 13.008 1.00 94.25 217 LEU A O 1
ATOM 1648 N N . ASP A 1 218 ? 1.345 -14.224 14.116 1.00 94.56 218 ASP A N 1
ATOM 1649 C CA . ASP A 1 218 ? 0.460 -15.102 14.901 1.00 94.56 218 ASP A CA 1
ATOM 1650 C C . ASP A 1 218 ? -0.511 -14.307 15.775 1.00 94.56 218 ASP A C 1
ATOM 1652 O O . ASP A 1 218 ? -1.709 -14.586 15.789 1.00 94.56 218 ASP A O 1
ATOM 1656 N N . GLU A 1 219 ? -0.016 -13.278 16.463 1.00 93.19 219 GLU A N 1
ATOM 1657 C CA . GLU A 1 219 ? -0.847 -12.389 17.278 1.00 93.19 219 GLU A CA 1
ATOM 1658 C C . GLU A 1 219 ? -1.902 -11.664 16.435 1.00 93.19 219 GLU A C 1
ATOM 1660 O O . GLU A 1 219 ? -3.058 -11.540 16.850 1.00 93.19 219 GLU A O 1
ATOM 1665 N N . THR A 1 220 ? -1.522 -11.217 15.234 1.00 93.19 220 THR A N 1
ATOM 1666 C CA . THR A 1 220 ? -2.447 -10.580 14.289 1.00 93.19 220 THR A CA 1
ATOM 1667 C C . THR A 1 220 ? -3.518 -11.568 13.828 1.00 93.19 220 THR A C 1
ATOM 1669 O O . THR A 1 220 ? -4.701 -11.243 13.869 1.00 93.19 220 THR A O 1
ATOM 1672 N N . LEU A 1 221 ? -3.138 -12.785 13.426 1.00 92.44 221 LEU A N 1
ATOM 1673 C CA . LEU A 1 221 ? -4.077 -13.815 12.969 1.00 92.44 221 LEU A CA 1
ATOM 1674 C C . LEU A 1 221 ? -5.049 -14.241 14.078 1.00 92.44 221 LEU A C 1
ATOM 1676 O O . LEU A 1 221 ? -6.257 -14.275 13.840 1.00 92.44 221 LEU A O 1
ATOM 1680 N N . ALA A 1 222 ? -4.554 -14.475 15.295 1.00 92.62 222 ALA A N 1
ATOM 1681 C CA . ALA A 1 222 ? -5.391 -14.806 16.447 1.00 92.62 222 ALA A CA 1
ATOM 1682 C C . ALA A 1 222 ? -6.402 -13.688 16.754 1.00 92.62 222 ALA A C 1
ATOM 1684 O O . ALA A 1 222 ? -7.586 -13.947 16.968 1.00 92.62 222 ALA A O 1
ATOM 1685 N N . TRP A 1 223 ? -5.962 -12.426 16.703 1.00 91.62 223 TRP A N 1
ATOM 1686 C CA . TRP A 1 223 ? -6.849 -11.276 16.889 1.00 91.62 223 TRP A CA 1
ATOM 1687 C C . TRP A 1 223 ? -7.966 -11.214 15.834 1.00 91.62 223 TRP A C 1
ATOM 1689 O O . TRP A 1 223 ? -9.102 -10.866 16.162 1.00 91.62 223 TRP A O 1
ATOM 1699 N N . LEU A 1 224 ? -7.678 -11.576 14.580 1.00 88.81 224 LEU A N 1
ATOM 1700 C CA . LEU A 1 224 ? -8.649 -11.540 13.482 1.00 88.81 224 LEU A CA 1
ATOM 1701 C C . LEU A 1 224 ? -9.747 -12.590 13.591 1.00 88.81 224 LEU A C 1
ATOM 1703 O O . LEU A 1 224 ? -10.900 -12.291 13.270 1.00 88.81 224 LEU A O 1
ATOM 1707 N N . GLN A 1 225 ? -9.414 -13.792 14.062 1.00 85.81 225 GLN A N 1
ATOM 1708 C CA . GLN A 1 225 ? -10.372 -14.893 14.214 1.00 85.81 225 GLN A CA 1
ATOM 1709 C C . GLN A 1 225 ? -11.552 -14.525 15.129 1.00 85.81 225 GLN A C 1
ATOM 1711 O O . GLN A 1 225 ? -12.666 -15.020 14.963 1.00 85.81 225 GLN A O 1
ATOM 1716 N N . GLU A 1 226 ? -11.341 -13.600 16.062 1.00 86.38 226 GLU A N 1
ATOM 1717 C CA . GLU A 1 226 ? -12.358 -13.133 17.001 1.00 86.38 226 GLU A CA 1
ATOM 1718 C C . GLU A 1 226 ? -13.296 -12.049 16.427 1.00 86.38 226 GLU A C 1
ATOM 1720 O O . GLU A 1 226 ? -14.203 -11.581 17.125 1.00 86.38 226 GLU A O 1
ATOM 1725 N N . ARG A 1 227 ? -13.083 -11.567 15.193 1.00 85.38 227 ARG A N 1
ATOM 1726 C CA . ARG A 1 227 ? -13.792 -10.394 14.647 1.00 85.38 227 ARG A CA 1
ATOM 1727 C C . ARG A 1 227 ? -14.863 -10.790 13.633 1.00 85.38 227 ARG A C 1
ATOM 1729 O O . ARG A 1 227 ? -14.618 -10.960 12.443 1.00 85.38 227 ARG A O 1
ATOM 1736 N N . ALA A 1 228 ? -16.114 -10.821 14.093 1.00 74.50 228 ALA A N 1
ATOM 1737 C CA . ALA A 1 228 ? -17.259 -11.219 13.271 1.00 74.50 228 ALA A CA 1
ATOM 1738 C C . ALA A 1 228 ? -17.487 -10.349 12.017 1.00 74.50 228 ALA A C 1
ATOM 1740 O O . ALA A 1 228 ? -18.062 -10.837 11.048 1.00 74.50 228 ALA A O 1
ATOM 1741 N N . LEU A 1 229 ? -17.116 -9.061 12.020 1.00 74.94 229 LEU A N 1
ATOM 1742 C CA . LEU A 1 229 ? -17.253 -8.200 10.834 1.00 74.94 229 LEU A CA 1
ATOM 1743 C C . LEU A 1 229 ? -16.245 -8.576 9.739 1.00 74.94 229 LEU A C 1
ATOM 1745 O O . LEU A 1 229 ? -16.619 -8.623 8.570 1.00 74.94 229 LEU A O 1
ATOM 1749 N N . VAL A 1 230 ? -15.014 -8.926 10.123 1.00 75.94 230 VAL A N 1
ATOM 1750 C CA . VAL A 1 230 ? -13.977 -9.408 9.198 1.00 75.94 230 VAL A CA 1
ATOM 1751 C C . VAL A 1 230 ? -14.454 -10.664 8.470 1.00 75.94 230 VAL A C 1
ATOM 1753 O O . VAL A 1 230 ? -14.354 -10.747 7.256 1.00 75.94 230 VAL A O 1
ATOM 1756 N N . ALA A 1 231 ? -15.081 -11.601 9.185 1.00 72.31 231 ALA A N 1
ATOM 1757 C CA . ALA A 1 231 ? -15.586 -12.839 8.590 1.00 72.31 231 ALA A CA 1
ATOM 1758 C C . ALA A 1 231 ? -16.805 -12.668 7.656 1.00 72.31 231 ALA A C 1
ATOM 1760 O O . ALA A 1 231 ? -17.210 -13.629 7.004 1.00 72.31 231 ALA A O 1
ATOM 1761 N N . ARG A 1 232 ? -17.454 -11.495 7.632 1.00 75.94 232 ARG A N 1
ATOM 1762 C CA . ARG A 1 232 ? -18.760 -11.288 6.968 1.00 75.94 232 ARG A CA 1
ATOM 1763 C C . ARG A 1 232 ? -18.769 -10.154 5.942 1.00 75.94 232 ARG A C 1
ATOM 1765 O O . ARG A 1 232 ? -19.845 -9.798 5.467 1.00 75.94 232 ARG A O 1
ATOM 1772 N N . SER A 1 233 ? -17.620 -9.561 5.638 1.00 81.56 233 SER A N 1
ATOM 1773 C CA . SER A 1 233 ? -17.517 -8.409 4.738 1.00 81.56 233 SER A CA 1
ATOM 1774 C C . SER A 1 233 ? -16.292 -8.506 3.833 1.00 81.56 233 SER A C 1
ATOM 1776 O O . SER A 1 233 ? -15.370 -9.267 4.113 1.00 81.56 233 SER A O 1
ATOM 1778 N N . ASP A 1 234 ? -16.266 -7.694 2.776 1.00 80.31 234 ASP A N 1
ATOM 1779 C CA . ASP A 1 234 ? -15.155 -7.604 1.817 1.00 80.31 234 ASP A CA 1
ATOM 1780 C C . ASP A 1 234 ? -13.985 -6.743 2.345 1.00 80.31 234 ASP A C 1
ATOM 1782 O O . ASP A 1 234 ? -13.369 -5.975 1.601 1.00 80.31 234 ASP A O 1
ATOM 1786 N N . LEU A 1 235 ? -13.706 -6.818 3.651 1.00 91.06 235 LEU A N 1
ATOM 1787 C CA . LEU A 1 235 ? -12.590 -6.110 4.272 1.00 91.06 235 LEU A CA 1
ATOM 1788 C C . LEU A 1 235 ? -11.269 -6.761 3.881 1.00 91.06 235 LEU A C 1
ATOM 1790 O O . LEU A 1 235 ? -11.020 -7.927 4.192 1.00 91.06 235 LEU A O 1
ATOM 1794 N N . THR A 1 236 ? -10.368 -5.969 3.307 1.00 91.81 236 THR A N 1
ATOM 1795 C CA . THR A 1 236 ? -8.963 -6.360 3.274 1.00 91.81 236 THR A CA 1
ATOM 1796 C C . THR A 1 236 ? -8.379 -6.141 4.660 1.00 91.81 236 THR A C 1
ATOM 1798 O O . THR A 1 236 ? -8.558 -5.093 5.275 1.00 91.81 236 THR A O 1
ATOM 1801 N N . VAL A 1 237 ? -7.676 -7.138 5.175 1.00 91.50 237 VAL A N 1
ATOM 1802 C CA . VAL A 1 237 ? -7.110 -7.066 6.519 1.00 91.50 237 VAL A CA 1
ATOM 1803 C C . VAL A 1 237 ? -5.603 -6.911 6.473 1.00 91.50 237 VAL A C 1
ATOM 1805 O O . VAL A 1 237 ? -5.058 -5.974 7.053 1.00 91.50 237 VAL A O 1
ATOM 1808 N N . LEU A 1 238 ? -4.950 -7.849 5.790 1.00 92.44 238 LEU A N 1
ATOM 1809 C CA . LEU A 1 238 ? -3.510 -7.872 5.613 1.00 92.44 238 LEU A CA 1
ATOM 1810 C C . LEU A 1 238 ? -3.157 -7.136 4.320 1.00 92.44 238 LEU A C 1
ATOM 1812 O O . LEU A 1 238 ? -3.790 -7.351 3.283 1.00 92.44 238 LEU A O 1
ATOM 1816 N N . ARG A 1 239 ? -2.135 -6.284 4.373 1.00 92.19 239 ARG A N 1
ATOM 1817 C CA . ARG A 1 239 ? -1.631 -5.522 3.229 1.00 92.19 239 ARG A CA 1
ATOM 1818 C C . ARG A 1 239 ? -0.113 -5.611 3.186 1.00 92.19 239 ARG A C 1
ATOM 1820 O O . ARG A 1 239 ? 0.564 -4.732 3.701 1.00 92.19 239 ARG A O 1
ATOM 1827 N N . LEU A 1 240 ? 0.390 -6.652 2.531 1.00 92.19 240 LEU A N 1
ATOM 1828 C CA . LEU A 1 240 ? 1.823 -6.846 2.320 1.00 92.19 240 LEU A CA 1
ATOM 1829 C C . LEU A 1 240 ? 2.359 -5.754 1.392 1.00 92.19 240 LEU A C 1
ATOM 1831 O O . LEU A 1 240 ? 2.047 -5.731 0.202 1.00 92.19 240 LEU A O 1
ATOM 1835 N N . SER A 1 241 ? 3.113 -4.818 1.959 1.00 90.06 241 SER A N 1
ATOM 1836 C CA . SER A 1 241 ? 3.603 -3.625 1.279 1.00 90.06 241 SER A CA 1
ATOM 1837 C C . SER A 1 241 ? 5.096 -3.726 1.002 1.00 90.06 241 SER A C 1
ATOM 1839 O O . SER A 1 241 ? 5.909 -3.856 1.915 1.00 90.06 241 SER A O 1
ATOM 1841 N N . GLY A 1 242 ? 5.466 -3.553 -0.267 1.00 92.50 242 GLY A N 1
ATOM 1842 C CA . GLY A 1 242 ? 6.859 -3.563 -0.711 1.00 92.50 242 GLY A CA 1
ATOM 1843 C C . GLY A 1 242 ? 7.684 -2.367 -0.229 1.00 92.50 242 GLY A C 1
ATOM 1844 O O . GLY A 1 242 ? 8.889 -2.482 -0.025 1.00 92.50 242 GLY A O 1
ATOM 1845 N N . ARG A 1 243 ? 7.006 -1.247 0.082 1.00 90.38 243 ARG A N 1
ATOM 1846 C CA . ARG A 1 243 ? 7.615 0.038 0.482 1.00 90.38 243 ARG A CA 1
ATOM 1847 C C . ARG A 1 243 ? 8.678 -0.096 1.567 1.00 90.38 243 ARG A C 1
ATOM 1849 O O . ARG A 1 243 ? 9.687 0.582 1.505 1.00 90.38 243 ARG A O 1
ATOM 1856 N N . VAL A 1 244 ? 8.468 -0.962 2.560 1.00 90.25 244 VAL A N 1
ATOM 1857 C CA . VAL A 1 244 ? 9.442 -1.137 3.648 1.00 90.25 244 VAL A CA 1
ATOM 1858 C C . VAL A 1 244 ? 10.794 -1.620 3.143 1.00 90.25 244 VAL A C 1
ATOM 1860 O O . VAL A 1 244 ? 11.824 -1.137 3.603 1.00 90.25 244 VAL A O 1
ATOM 1863 N N . TRP A 1 245 ? 10.776 -2.554 2.203 1.00 93.56 245 TRP A N 1
ATOM 1864 C CA . TRP A 1 245 ? 11.972 -3.143 1.622 1.00 93.56 245 TRP A CA 1
ATOM 1865 C C . TRP A 1 245 ? 12.587 -2.182 0.606 1.00 93.56 245 TRP A C 1
ATOM 1867 O O . TRP A 1 245 ? 13.788 -1.935 0.660 1.00 93.56 245 TRP A O 1
ATOM 1877 N N . HIS A 1 246 ? 11.750 -1.564 -0.232 1.00 94.12 246 HIS A N 1
ATOM 1878 C CA . HIS A 1 246 ? 12.167 -0.548 -1.196 1.00 94.12 246 HIS A CA 1
ATOM 1879 C C . HIS A 1 246 ? 12.889 0.630 -0.527 1.00 94.12 246 HIS A C 1
ATOM 1881 O O . HIS A 1 246 ? 14.014 0.964 -0.887 1.00 94.12 246 HIS A O 1
ATOM 1887 N N . ASP A 1 247 ? 12.281 1.219 0.509 1.00 91.75 247 ASP A N 1
ATOM 1888 C CA . ASP A 1 247 ? 12.853 2.348 1.254 1.00 91.75 247 ASP A CA 1
ATOM 1889 C C . ASP A 1 247 ? 14.176 1.967 1.946 1.00 91.75 247 ASP A C 1
ATOM 1891 O O . ASP A 1 247 ? 15.007 2.831 2.225 1.00 91.75 247 ASP A O 1
ATOM 1895 N N . ALA A 1 248 ? 14.372 0.676 2.240 1.00 92.31 248 ALA A N 1
ATOM 1896 C CA . ALA A 1 248 ? 15.605 0.138 2.809 1.00 92.31 248 ALA A CA 1
ATOM 1897 C C . ALA A 1 248 ? 16.690 -0.156 1.752 1.00 92.31 248 ALA A C 1
ATOM 1899 O O . ALA A 1 248 ? 17.791 -0.572 2.118 1.00 92.31 248 ALA A O 1
ATOM 1900 N N . GLY A 1 249 ? 16.406 0.084 0.467 1.00 94.38 249 GLY A N 1
ATOM 1901 C CA . GLY A 1 249 ? 17.335 -0.105 -0.646 1.00 94.38 249 GLY A CA 1
ATOM 1902 C C . GLY A 1 249 ? 17.277 -1.485 -1.298 1.00 94.38 249 GLY A C 1
ATOM 1903 O O . GLY A 1 249 ? 18.237 -1.847 -1.974 1.00 94.38 249 GLY A O 1
ATOM 1904 N N . ALA A 1 250 ? 16.200 -2.250 -1.090 1.00 95.56 250 ALA A N 1
ATOM 1905 C CA . ALA A 1 250 ? 15.986 -3.489 -1.830 1.00 95.56 250 ALA A CA 1
ATOM 1906 C C . ALA A 1 250 ? 15.831 -3.199 -3.328 1.00 95.56 250 ALA A C 1
ATOM 1908 O O . ALA A 1 250 ? 15.158 -2.239 -3.718 1.00 95.56 250 ALA A O 1
ATOM 1909 N N . SER A 1 251 ? 16.425 -4.050 -4.158 1.00 96.12 251 SER A N 1
ATOM 1910 C CA . SER A 1 251 ? 16.181 -4.043 -5.599 1.00 96.12 251 SER A CA 1
ATOM 1911 C C . SER A 1 251 ? 14.759 -4.517 -5.941 1.00 96.12 251 SER A C 1
ATOM 1913 O O . SER A 1 251 ? 14.004 -4.989 -5.085 1.00 96.12 251 SER A O 1
ATOM 1915 N N . GLU A 1 252 ? 14.380 -4.433 -7.216 1.00 93.88 252 GLU A N 1
ATOM 1916 C CA . GLU A 1 252 ? 13.047 -4.812 -7.695 1.00 93.88 252 GLU A CA 1
ATOM 1917 C C . GLU A 1 252 ? 12.791 -6.316 -7.486 1.00 93.88 252 GLU A C 1
ATOM 1919 O O . GLU A 1 252 ? 11.710 -6.722 -7.042 1.00 93.88 252 GLU A O 1
ATOM 1924 N N . ALA A 1 253 ? 13.791 -7.161 -7.765 1.00 95.56 253 ALA A N 1
ATOM 1925 C CA . ALA A 1 253 ? 13.686 -8.599 -7.553 1.00 95.56 253 ALA A CA 1
ATOM 1926 C C . ALA A 1 253 ? 13.716 -8.971 -6.065 1.00 95.56 253 ALA A C 1
ATOM 1928 O O . ALA A 1 253 ? 12.999 -9.891 -5.665 1.00 95.56 253 ALA A O 1
ATOM 1929 N N . GLU A 1 254 ? 14.501 -8.273 -5.238 1.00 96.00 254 GLU A N 1
ATOM 1930 C CA . GLU A 1 254 ? 14.523 -8.486 -3.787 1.00 96.00 254 GLU A CA 1
ATOM 1931 C C . GLU A 1 254 ? 13.179 -8.125 -3.150 1.00 96.00 254 GLU A C 1
ATOM 1933 O O . GLU A 1 254 ? 12.614 -8.941 -2.420 1.00 96.00 254 GLU A O 1
ATOM 1938 N N . GLU A 1 255 ? 12.625 -6.951 -3.470 1.00 96.25 255 GLU A N 1
ATOM 1939 C CA . GLU A 1 255 ? 11.310 -6.517 -2.992 1.00 96.25 255 GLU A CA 1
ATOM 1940 C C . GLU A 1 255 ? 10.227 -7.540 -3.366 1.00 96.25 255 GLU A C 1
ATOM 1942 O O . GLU A 1 255 ? 9.469 -7.994 -2.501 1.00 96.25 255 GLU A O 1
ATOM 1947 N N . LEU A 1 256 ? 10.188 -7.971 -4.633 1.00 95.62 256 LEU A N 1
ATOM 1948 C CA . LEU A 1 256 ? 9.214 -8.955 -5.106 1.00 95.62 256 LEU A CA 1
ATOM 1949 C C . LEU A 1 256 ? 9.399 -10.327 -4.441 1.00 95.62 256 LEU A C 1
ATOM 1951 O O . LEU A 1 256 ? 8.413 -10.970 -4.066 1.00 95.62 256 LEU A O 1
ATOM 1955 N N . ALA A 1 257 ? 10.641 -10.786 -4.274 1.00 96.38 257 ALA A N 1
ATOM 1956 C CA . ALA A 1 257 ? 10.940 -12.061 -3.627 1.00 96.38 257 ALA A CA 1
ATOM 1957 C C . ALA A 1 257 ? 10.532 -12.054 -2.148 1.00 96.38 257 ALA A C 1
ATOM 1959 O O . ALA A 1 257 ? 9.932 -13.024 -1.673 1.00 96.38 257 ALA A O 1
ATOM 1960 N N . ILE A 1 258 ? 10.809 -10.959 -1.433 1.00 95.81 258 ILE A N 1
ATOM 1961 C CA . ILE A 1 258 ? 10.405 -10.793 -0.036 1.00 95.81 258 ILE A CA 1
ATOM 1962 C C . ILE A 1 258 ? 8.878 -10.765 0.064 1.00 95.81 258 ILE A C 1
ATOM 1964 O O . ILE A 1 258 ? 8.322 -11.511 0.867 1.00 95.81 258 ILE A O 1
ATOM 1968 N N . LEU A 1 259 ? 8.184 -10.007 -0.791 1.00 96.12 259 LEU A N 1
ATOM 1969 C CA . LEU A 1 259 ? 6.717 -9.980 -0.817 1.00 96.12 259 LEU A CA 1
ATOM 1970 C C . LEU A 1 259 ? 6.105 -11.360 -1.079 1.00 96.12 259 LEU A C 1
ATOM 1972 O O . LEU A 1 259 ? 5.170 -11.761 -0.383 1.00 96.12 259 LEU A O 1
ATOM 1976 N N . ALA A 1 260 ? 6.642 -12.113 -2.041 1.00 95.94 260 ALA A N 1
ATOM 1977 C CA . ALA A 1 260 ? 6.184 -13.468 -2.330 1.00 95.94 260 ALA A CA 1
ATOM 1978 C C . ALA A 1 260 ? 6.421 -14.417 -1.141 1.00 95.94 260 ALA A C 1
ATOM 1980 O O . ALA A 1 260 ? 5.540 -15.204 -0.788 1.00 95.94 260 ALA A O 1
ATOM 1981 N N . ALA A 1 261 ? 7.580 -14.325 -0.483 1.00 95.44 261 ALA A N 1
ATOM 1982 C CA . ALA A 1 261 ? 7.884 -15.113 0.709 1.00 95.44 261 ALA A CA 1
ATOM 1983 C C . ALA A 1 261 ? 6.963 -14.754 1.888 1.00 95.44 261 ALA A C 1
ATOM 1985 O O . ALA A 1 261 ? 6.440 -15.652 2.552 1.00 95.44 261 ALA A O 1
ATOM 1986 N N . SER A 1 262 ? 6.711 -13.462 2.112 1.00 95.06 262 SER A N 1
ATOM 1987 C CA . SER A 1 262 ? 5.763 -12.961 3.109 1.00 95.06 262 SER A CA 1
ATOM 1988 C C . SER A 1 262 ? 4.347 -13.469 2.846 1.00 95.06 262 SER A C 1
ATOM 1990 O O . SER A 1 262 ? 3.693 -13.935 3.777 1.00 95.06 262 SER A O 1
ATOM 1992 N N . LEU A 1 263 ? 3.890 -13.455 1.589 1.00 94.81 263 LEU A N 1
ATOM 1993 C CA . LEU A 1 263 ? 2.584 -13.996 1.205 1.00 94.81 263 LEU A CA 1
ATOM 1994 C C . LEU A 1 263 ? 2.480 -15.488 1.528 1.00 94.81 263 LEU A C 1
ATOM 1996 O O . LEU A 1 263 ? 1.502 -15.921 2.134 1.00 94.81 263 LEU A O 1
ATOM 2000 N N . VAL A 1 264 ? 3.499 -16.273 1.175 1.00 95.81 264 VAL A N 1
ATOM 2001 C CA . VAL A 1 264 ? 3.532 -17.708 1.486 1.00 95.81 264 VAL A CA 1
ATOM 2002 C C . VAL A 1 264 ? 3.512 -17.958 2.997 1.00 95.81 264 VAL A C 1
ATOM 2004 O O . VAL A 1 264 ? 2.818 -18.868 3.447 1.00 95.81 264 VAL A O 1
ATOM 2007 N N . GLU A 1 265 ? 4.243 -17.174 3.793 1.00 94.31 265 GLU A N 1
ATOM 2008 C CA . GLU A 1 265 ? 4.245 -17.306 5.257 1.00 94.31 265 GLU A CA 1
ATOM 2009 C C . GLU A 1 265 ? 2.876 -16.958 5.860 1.00 94.31 265 GLU A C 1
ATOM 2011 O O . GLU A 1 265 ? 2.377 -17.708 6.701 1.00 94.31 265 GLU A O 1
ATOM 2016 N N . VAL A 1 266 ? 2.242 -15.877 5.391 1.00 93.75 266 VAL A N 1
ATOM 2017 C CA . VAL A 1 266 ? 0.877 -15.493 5.783 1.00 93.75 266 VAL A CA 1
ATOM 2018 C C . VAL A 1 266 ? -0.113 -16.611 5.485 1.00 93.75 266 VAL A C 1
ATOM 2020 O O . VAL A 1 266 ? -0.875 -16.988 6.372 1.00 93.75 266 VAL A O 1
ATOM 2023 N N . LEU A 1 267 ? -0.087 -17.172 4.272 1.00 93.25 267 LEU A N 1
ATOM 2024 C CA . LEU A 1 267 ? -1.005 -18.242 3.879 1.00 93.25 267 LEU A CA 1
ATOM 2025 C C . LEU A 1 267 ? -0.791 -19.506 4.719 1.00 93.25 267 LEU A C 1
ATOM 2027 O O . LEU A 1 267 ? -1.746 -20.035 5.276 1.00 93.25 267 LEU A O 1
ATOM 2031 N N . ARG A 1 268 ? 0.460 -19.950 4.892 1.00 94.44 268 ARG A N 1
ATOM 2032 C CA . ARG A 1 268 ? 0.777 -21.148 5.691 1.00 94.44 268 ARG A CA 1
ATOM 2033 C C . ARG A 1 268 ? 0.339 -21.023 7.145 1.00 94.44 268 ARG A C 1
ATOM 2035 O O . ARG A 1 268 ? -0.159 -21.989 7.714 1.00 94.44 268 ARG A O 1
ATOM 2042 N N . ARG A 1 269 ? 0.558 -19.860 7.763 1.00 91.56 269 ARG A N 1
ATOM 2043 C CA . ARG A 1 269 ? 0.145 -19.622 9.153 1.00 91.56 269 ARG A CA 1
ATOM 2044 C C . ARG A 1 269 ? -1.357 -19.441 9.273 1.00 91.56 269 ARG A C 1
ATOM 2046 O O . ARG A 1 269 ? -1.941 -19.986 10.198 1.00 91.56 269 ARG A O 1
ATOM 2053 N N . GLY A 1 270 ? -1.975 -18.746 8.321 1.00 88.62 270 GLY A N 1
ATOM 2054 C CA . GLY A 1 270 ? -3.426 -18.595 8.258 1.00 88.62 270 GLY A CA 1
ATOM 2055 C C . GLY A 1 270 ? -4.161 -19.927 8.099 1.00 88.62 270 GLY A C 1
ATOM 2056 O O . GLY A 1 270 ? -5.220 -20.094 8.683 1.00 88.62 270 GLY A O 1
ATOM 2057 N N . GLU A 1 271 ? -3.595 -20.890 7.365 1.00 88.62 271 GLU A N 1
ATOM 2058 C CA . GLU A 1 271 ? -4.141 -22.254 7.262 1.00 88.62 271 GLU A CA 1
ATOM 2059 C C . GLU A 1 271 ? -3.957 -23.088 8.542 1.00 88.62 271 GLU A C 1
ATOM 2061 O O . GLU A 1 271 ? -4.709 -24.036 8.769 1.00 88.62 271 GLU A O 1
ATOM 2066 N N . ALA A 1 272 ? -2.942 -22.779 9.354 1.00 86.50 272 ALA A N 1
ATOM 2067 C CA . ALA A 1 272 ? -2.612 -23.521 10.570 1.00 86.50 272 ALA A CA 1
ATOM 2068 C C . ALA A 1 272 ? -3.294 -22.980 11.840 1.00 86.50 272 ALA A C 1
ATOM 2070 O O . ALA A 1 272 ? -3.339 -23.699 12.842 1.00 86.50 272 ALA A O 1
ATOM 2071 N N . ALA A 1 273 ? -3.762 -21.729 11.806 1.00 78.56 273 ALA A N 1
ATOM 2072 C CA . ALA A 1 273 ? -4.433 -21.033 12.902 1.00 78.56 273 ALA A CA 1
ATOM 2073 C C . ALA A 1 273 ? -5.930 -21.358 12.953 1.00 78.56 273 ALA A C 1
ATOM 2075 O O . ALA A 1 273 ? -6.456 -21.475 14.083 1.00 78.56 273 ALA A O 1
#

Radius of gyration: 27.66 Å; Cα contacts (8 Å, |Δi|>4): 349; chains: 1; bounding box: 69×48×84 Å

Sequence (273 aa):
MPAKLRRQEGMDEPRDISLMEGFPAPELAEWREAAEKAARRPLERLVARTDDDIPIAPLYTRADLPDAPDFAGFPGFAPELRGQRADERACRNLPRLSTPDAQTAAAEALQDLEGGADGLVLVLDDGRPEDEGAEGIVLPLDADRQAAVDALDALLADVRLDWAPVVLEAGLRQRPAAEALLALFERRRQQPAAGTNLGFDPLAWAARTGADGRAALDETLAWLQERALVARSDLTVLRLSGRVWHDAGASEAEELAILAASLVEVLRRGEAA

Foldseek 3Di:
DDDDDDDPPDPPDPPPDDPCVPPDDDDPVNVQVVVCVVVVHHQVVVFDAFPVRHTDGPDDDPVNDDPDPCPCPACCDPVNNVHVHPDDCRDFQADEQWPQALVVLLVVQVVVVVVPGQAYEFEEQQPDDVVVPGIGHYAPLPPDLVRRLVSVCNSCVVPQQQRHAYAYHHQNSLVSNLSSVLVNCVVVVHQGHQPRESEDDLQLSCVVVVHDSLVSLLVQLVVQVPRPSSVPHNYHYYDQDLCSVVVVPDGPVRSVVVSVVSVVSNVVSNVVD